Protein AF-A0A510DZJ9-F1 (afdb_monomer)

Sequence (213 aa):
MTLAPSVTVIEIYVILVVFILCYKGAIHPHPCGWGLQPPLNPQDKNHFYLLIGGEQRCGVLSEIIYNFIKKASEDQRKNEEEFLVDLLLSARTSGTDNLLLKLIDYHLKEGEKEEGKGNLIEAGENYWLSLSYTLKLVALKENLEINDYPSYYSLVEYLSYRTQDPSLIIDFVNAEKLHGEYHPRPQGEGFDIRRDHVIALIRKIKENILKIQ

Solvent-accessible surface area (backbone atoms only — not comparable to full-atom values): 12241 Å² total; per-residue (Å²): 138,83,81,78,85,71,85,70,66,63,61,56,53,56,57,50,55,64,62,59,45,76,73,72,82,71,81,81,92,80,86,82,83,91,71,82,49,76,50,92,45,93,86,44,83,59,44,36,48,49,84,54,89,80,74,74,50,51,28,63,43,46,50,72,57,47,54,50,47,46,51,56,10,57,78,66,75,38,56,56,65,61,42,51,50,51,52,48,57,75,75,40,77,83,66,42,65,61,49,33,56,51,48,26,57,50,23,44,54,50,13,55,53,28,42,76,71,67,40,41,63,65,11,22,39,23,44,33,51,18,46,52,34,50,51,50,45,50,26,60,75,69,76,48,79,74,88,51,77,70,35,55,56,56,49,38,52,50,50,17,64,75,68,72,37,70,60,48,46,58,20,46,70,40,20,60,60,31,44,33,91,92,52,78,51,82,52,60,90,60,36,68,60,25,51,51,23,37,55,51,41,47,48,51,42,32,52,75,70,70,66,45,135

Radius of gyration: 18.73 Å; Cα contacts (8 Å, |Δi|>4): 210; chains: 1; bounding box: 40×46×53 Å

InterPro domains:
  IPR010268 Archaeal PaREP1-like [PF05942] (101-197)

Organism: NCBI:txid1294262

Mean predicted aligned error: 12.33 Å

Foldseek 3Di:
DDDDDDPPPPLVVVVVLVVVQPDDDDDDDDDDDDDFDQDPDPVPRFWIFDADDDPDDTRTDGNVVVVVLCVVCVVQVHDSVVSVLVSVVVNDDPCNLVVLVVLLVVLCVVLVVCVVVVVQLSSLQSLLSSLVSLLVSLCSVVVHDDPHPVSSLVSQVVVCVVVVNCLSNVLVVLSCLSNCPVPNDPCPPCVVVNSVSSVVNSVCCQCPPVVHD

Nearest PDB structures (foldseek):
  2hsb-assembly1_A  TM=7.552E-01  e=3.518E-02  Archaeoglobus fulgidus
  1wol-assembly1_A  TM=6.517E-01  e=1.660E+00  Sulfurisphaera tokodaii str. 7
  7e1v-assembly1_G  TM=5.277E-01  e=2.478E+00  Mycolicibacterium smegmatis MC2 51
  7qpg-assembly1_W  TM=3.514E-01  e=6.742E+00  Homo sapiens
  8tnm-assembly1_A  TM=2.387E-01  e=5.249E+00  synthetic construct

Structure (mmCIF, N/CA/C/O backbone):
data_AF-A0A510DZJ9-F1
#
_entry.id   AF-A0A510DZJ9-F1
#
loop_
_atom_site.group_PDB
_atom_site.id
_atom_site.type_symbol
_atom_site.label_atom_id
_atom_site.label_alt_id
_atom_site.label_comp_id
_atom_site.label_asym_id
_atom_site.label_entity_id
_atom_site.label_seq_id
_atom_site.pdbx_PDB_ins_code
_atom_site.Cartn_x
_atom_site.Cartn_y
_atom_site.Cartn_z
_atom_site.occupancy
_atom_site.B_iso_or_equiv
_atom_site.auth_seq_id
_atom_site.auth_comp_id
_atom_site.auth_asym_id
_atom_site.auth_atom_id
_atom_site.pdbx_PDB_model_num
ATOM 1 N N . MET A 1 1 ? 23.923 23.855 26.535 1.00 34.41 1 MET A N 1
ATOM 2 C CA . MET A 1 1 ? 22.562 23.471 26.108 1.00 34.41 1 MET A CA 1
ATOM 3 C C . MET A 1 1 ? 22.258 24.223 24.828 1.00 34.41 1 MET A C 1
ATOM 5 O O . MET A 1 1 ? 21.907 25.392 24.879 1.00 34.41 1 MET A O 1
ATOM 9 N N . THR A 1 2 ? 22.514 23.597 23.687 1.00 32.62 2 THR A N 1
ATOM 10 C CA . THR A 1 2 ? 22.187 24.129 22.362 1.00 32.62 2 THR A CA 1
ATOM 11 C C . THR A 1 2 ? 20.810 23.596 21.989 1.00 32.62 2 THR A C 1
ATOM 13 O O . THR A 1 2 ? 20.619 22.387 21.893 1.00 32.62 2 THR A O 1
ATOM 16 N N . LEU A 1 3 ? 19.838 24.500 21.874 1.00 34.16 3 LEU A N 1
ATOM 17 C CA . LEU A 1 3 ? 18.486 24.201 21.408 1.00 34.16 3 LEU A CA 1
ATOM 18 C C . LEU A 1 3 ? 18.552 23.795 19.929 1.00 3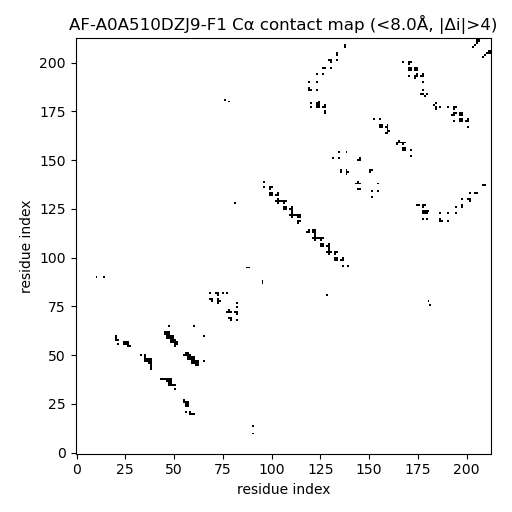4.16 3 LEU A C 1
ATOM 20 O O . LEU A 1 3 ? 19.132 24.516 19.117 1.00 34.16 3 LEU A O 1
ATOM 24 N N . ALA A 1 4 ? 17.984 22.636 19.600 1.00 32.94 4 ALA A N 1
ATOM 25 C CA . ALA A 1 4 ? 17.799 22.187 18.225 1.00 32.94 4 ALA A CA 1
ATOM 26 C C . ALA A 1 4 ? 16.847 23.150 17.487 1.00 32.94 4 ALA A C 1
ATOM 28 O O . ALA A 1 4 ? 15.856 23.581 18.086 1.00 32.94 4 ALA A O 1
ATOM 29 N N . PRO A 1 5 ? 17.109 23.506 16.217 1.00 35.69 5 PRO A N 1
ATOM 30 C CA . PRO A 1 5 ? 16.178 24.320 15.454 1.00 35.69 5 PRO A CA 1
ATOM 31 C C . PRO A 1 5 ? 14.919 23.502 15.147 1.00 35.69 5 PRO A C 1
ATOM 33 O O . PRO A 1 5 ? 14.975 22.380 14.648 1.00 35.69 5 PRO A O 1
ATOM 36 N N . SER A 1 6 ? 13.787 24.092 15.515 1.00 36.59 6 SER A N 1
ATOM 37 C CA . SER A 1 6 ? 12.428 23.580 15.394 1.00 36.59 6 SER A CA 1
ATOM 38 C C . SER A 1 6 ? 12.009 23.306 13.946 1.00 36.59 6 SER A C 1
ATOM 40 O O . SER A 1 6 ? 12.425 23.997 13.019 1.00 36.59 6 SER A O 1
ATOM 42 N N . VAL A 1 7 ? 11.102 22.339 13.814 1.00 42.38 7 VAL A N 1
ATOM 43 C CA . VAL A 1 7 ? 10.458 21.701 12.644 1.00 42.38 7 VAL A CA 1
ATOM 44 C C . VAL A 1 7 ? 9.772 22.648 11.627 1.00 42.38 7 VAL A C 1
ATOM 46 O O . VAL A 1 7 ? 9.062 22.215 10.735 1.00 42.38 7 VAL A O 1
ATOM 49 N N . THR A 1 8 ? 10.000 23.955 11.654 1.00 41.03 8 THR A N 1
ATOM 50 C CA . THR A 1 8 ? 9.140 24.930 10.960 1.00 41.03 8 THR A CA 1
ATOM 51 C C . THR A 1 8 ? 9.556 25.322 9.537 1.00 41.03 8 THR A C 1
ATOM 53 O O . THR A 1 8 ? 8.782 25.977 8.847 1.00 41.03 8 THR A O 1
ATOM 56 N N . VAL A 1 9 ? 10.742 24.938 9.050 1.00 36.41 9 VAL A N 1
ATOM 57 C CA . VAL A 1 9 ? 11.229 25.395 7.726 1.00 36.41 9 VAL A CA 1
ATOM 58 C C . VAL A 1 9 ? 10.946 24.388 6.603 1.00 36.41 9 VAL A C 1
ATOM 60 O O . VAL A 1 9 ? 10.715 24.796 5.469 1.00 36.41 9 VAL A O 1
ATOM 63 N N . ILE A 1 10 ? 10.900 23.086 6.899 1.00 37.00 10 ILE A N 1
ATOM 64 C CA . ILE A 1 10 ? 10.727 22.038 5.875 1.00 37.00 10 ILE A CA 1
ATOM 65 C C . ILE A 1 10 ? 9.264 21.950 5.407 1.00 37.00 10 ILE A C 1
ATOM 67 O O . ILE A 1 10 ? 9.015 21.863 4.206 1.00 37.00 10 ILE A O 1
ATOM 71 N N . GLU A 1 11 ? 8.291 22.084 6.314 1.00 36.00 11 GLU A N 1
ATOM 72 C CA . GLU A 1 11 ? 6.857 22.036 5.974 1.00 36.00 11 GLU A CA 1
ATOM 73 C C . GLU A 1 11 ? 6.429 23.180 5.039 1.00 36.00 11 GLU A C 1
ATOM 75 O O . GLU A 1 11 ? 5.640 22.975 4.116 1.00 36.00 11 GLU A O 1
ATOM 80 N N . ILE A 1 12 ? 7.005 24.376 5.207 1.00 36.12 12 ILE A N 1
ATOM 81 C CA . ILE A 1 12 ? 6.679 25.543 4.372 1.00 36.12 12 ILE A CA 1
ATOM 82 C C . ILE A 1 12 ? 7.188 25.352 2.935 1.00 36.12 12 ILE A C 1
ATOM 84 O O . ILE A 1 12 ? 6.497 25.734 1.991 1.00 36.12 12 ILE A O 1
ATOM 88 N N . TYR A 1 13 ? 8.350 24.719 2.741 1.00 34.16 13 TYR A N 1
ATOM 89 C CA . TYR A 1 13 ? 8.885 24.463 1.399 1.00 34.16 13 TYR A CA 1
ATOM 90 C C . TYR A 1 13 ? 8.110 23.370 0.655 1.00 34.16 13 TYR A C 1
ATOM 92 O O . TYR A 1 13 ? 7.846 23.528 -0.537 1.00 34.16 13 TYR A O 1
ATOM 100 N N . VAL A 1 14 ? 7.679 22.305 1.340 1.00 39.38 14 VAL A N 1
ATOM 101 C CA . VAL A 1 14 ? 6.889 21.226 0.718 1.00 39.38 14 VAL A CA 1
ATOM 102 C C . VAL A 1 14 ? 5.515 21.740 0.270 1.00 39.38 14 VAL A C 1
ATOM 104 O O . VAL A 1 14 ? 5.094 21.471 -0.855 1.00 39.38 14 VAL A O 1
ATOM 107 N N . ILE A 1 15 ? 4.855 22.572 1.084 1.00 38.22 15 ILE A N 1
ATOM 108 C CA . ILE A 1 15 ? 3.563 23.184 0.729 1.00 38.22 15 ILE A CA 1
ATOM 109 C C . ILE A 1 15 ? 3.710 24.169 -0.447 1.00 38.22 15 ILE A C 1
ATOM 111 O O . ILE A 1 15 ? 2.844 24.216 -1.325 1.00 38.22 15 ILE A O 1
ATOM 115 N N . LEU A 1 16 ? 4.817 24.920 -0.521 1.00 32.81 16 LEU A N 1
ATOM 116 C CA . LEU A 1 16 ? 5.055 25.869 -1.614 1.00 32.81 16 LEU A CA 1
ATOM 117 C C . LEU A 1 16 ? 5.344 25.166 -2.954 1.00 32.81 16 LEU A C 1
ATOM 119 O O . LEU A 1 16 ? 4.892 25.631 -4.001 1.00 32.81 16 LEU A O 1
ATOM 123 N N . VAL A 1 17 ? 6.045 24.026 -2.936 1.00 40.00 17 VAL A N 1
ATOM 124 C CA . VAL A 1 17 ? 6.361 23.243 -4.146 1.00 40.00 17 VAL A CA 1
ATOM 125 C C . VAL A 1 17 ? 5.101 22.615 -4.753 1.00 40.00 17 VAL A C 1
ATOM 127 O O . VAL A 1 17 ? 4.936 22.647 -5.973 1.00 40.00 17 VAL A O 1
ATOM 130 N N . VAL A 1 18 ? 4.159 22.145 -3.927 1.00 37.25 18 VAL A N 1
ATOM 131 C CA . VAL A 1 18 ? 2.872 21.602 -4.405 1.00 37.25 18 VAL A CA 1
ATOM 132 C C . VAL A 1 18 ? 2.007 22.683 -5.073 1.00 37.25 18 VAL A C 1
ATOM 134 O O . VAL A 1 18 ? 1.316 22.401 -6.052 1.00 37.25 18 VAL A O 1
ATOM 137 N N . PHE A 1 19 ? 2.075 23.940 -4.618 1.00 32.25 19 PHE A N 1
ATOM 138 C CA . PHE A 1 19 ? 1.293 25.038 -5.206 1.00 32.25 19 PHE A CA 1
ATOM 139 C C . PHE A 1 19 ? 1.833 25.543 -6.554 1.00 32.25 19 PHE A C 1
ATOM 141 O O . PHE A 1 19 ? 1.048 25.975 -7.400 1.00 32.25 19 PHE A O 1
ATOM 148 N N . ILE A 1 20 ? 3.147 25.477 -6.787 1.00 36.06 20 ILE A N 1
ATOM 149 C CA . ILE A 1 20 ? 3.765 25.996 -8.022 1.00 36.06 20 ILE A CA 1
ATOM 150 C C . ILE A 1 20 ? 3.517 25.061 -9.222 1.00 36.06 20 ILE A C 1
ATOM 152 O O . ILE A 1 20 ? 3.385 25.530 -10.353 1.00 36.06 20 ILE A O 1
ATOM 156 N N . LEU A 1 21 ? 3.358 23.754 -8.993 1.00 37.53 21 LEU A N 1
ATOM 157 C CA . LEU A 1 21 ? 3.201 22.747 -10.055 1.00 37.53 21 LEU A CA 1
ATOM 158 C C . LEU A 1 21 ? 1.826 22.753 -10.751 1.00 37.53 21 LEU A C 1
ATOM 160 O O . LEU A 1 21 ? 1.665 22.132 -11.799 1.00 37.53 21 LEU A O 1
ATOM 164 N N . CYS A 1 22 ? 0.842 23.487 -10.225 1.00 33.38 22 CYS A N 1
ATOM 165 C CA . CYS A 1 22 ? -0.517 23.528 -10.780 1.00 33.38 22 CYS A CA 1
ATOM 166 C C . CYS A 1 22 ? -0.737 24.591 -11.876 1.00 33.38 22 CYS A C 1
ATOM 168 O O . CYS A 1 22 ? -1.828 24.649 -12.454 1.00 33.38 22 CYS A O 1
ATOM 170 N N . TYR A 1 23 ? 0.262 25.425 -12.192 1.00 33.16 23 TYR A N 1
ATOM 171 C CA . TYR A 1 23 ? 0.102 26.567 -13.101 1.00 33.16 23 TYR A CA 1
ATOM 172 C C . TYR A 1 23 ? 1.142 26.577 -14.232 1.00 33.16 23 TYR A C 1
ATOM 174 O O . TYR A 1 23 ? 2.130 27.303 -14.170 1.00 33.16 23 TYR A O 1
ATOM 182 N N . LYS A 1 24 ? 0.887 25.791 -15.288 1.00 32.88 24 LYS A N 1
ATOM 183 C CA . LYS A 1 24 ? 1.068 26.144 -16.718 1.00 32.88 24 LYS A CA 1
ATOM 184 C C . LYS A 1 24 ? 0.886 24.891 -17.577 1.00 32.88 24 LYS A C 1
ATOM 186 O O . LYS A 1 24 ? 1.707 23.987 -17.557 1.00 32.88 24 LYS A O 1
ATOM 191 N N . GLY A 1 25 ? -0.231 24.835 -18.298 1.00 32.69 25 GLY A N 1
ATOM 192 C CA . GLY A 1 25 ? -0.585 23.704 -19.151 1.00 32.69 25 GLY A CA 1
ATOM 193 C C . GLY A 1 25 ? 0.115 23.715 -20.511 1.00 32.69 25 GLY A C 1
ATOM 194 O O . GLY A 1 25 ? 0.306 24.771 -21.111 1.00 32.69 25 GLY A O 1
ATOM 195 N N . ALA A 1 26 ? 0.401 22.514 -21.007 1.00 27.89 26 ALA A N 1
ATOM 196 C CA . ALA A 1 26 ? 0.499 22.160 -22.420 1.00 27.89 26 ALA A CA 1
ATOM 197 C C . ALA A 1 26 ? 0.077 20.681 -22.553 1.00 27.89 26 ALA A C 1
ATOM 199 O O . ALA A 1 26 ? 0.433 19.867 -21.703 1.00 27.89 26 ALA A O 1
ATOM 200 N N . ILE A 1 27 ? -0.733 20.355 -23.565 1.00 28.30 27 ILE A N 1
ATOM 201 C CA . ILE A 1 27 ? -1.374 19.041 -23.757 1.00 28.30 27 ILE A CA 1
ATOM 202 C C . ILE A 1 27 ? -0.693 18.337 -24.941 1.00 28.30 27 ILE A C 1
ATOM 204 O O . ILE A 1 27 ? -0.585 18.938 -26.009 1.00 28.30 27 ILE A O 1
ATOM 208 N N . HIS A 1 28 ? -0.272 17.077 -24.780 1.00 30.39 28 HIS A N 1
ATOM 209 C CA . HIS A 1 28 ? 0.230 16.228 -25.870 1.00 30.39 28 HIS A CA 1
ATOM 210 C C . HIS A 1 28 ? -0.201 14.759 -25.647 1.00 30.39 28 HIS A C 1
ATOM 212 O O . HIS A 1 28 ? 0.071 14.203 -24.582 1.00 30.39 28 HIS A O 1
ATOM 218 N N . PRO A 1 29 ? -0.860 14.090 -26.613 1.00 30.42 29 PRO A N 1
ATOM 219 C CA . PRO A 1 29 ? -1.382 12.736 -26.411 1.00 30.42 29 PRO A CA 1
ATOM 220 C C . PRO A 1 29 ? -0.289 11.662 -26.570 1.00 30.42 29 PRO A C 1
ATOM 222 O O . PRO A 1 29 ? 0.453 11.689 -27.550 1.00 30.42 29 PRO A O 1
ATOM 225 N N . HIS A 1 30 ? -0.227 10.683 -25.655 1.00 34.25 30 HIS A N 1
ATOM 226 C CA . HIS A 1 30 ? 0.605 9.477 -25.795 1.00 34.25 30 HIS A CA 1
ATOM 227 C C . HIS A 1 30 ? -0.095 8.235 -25.201 1.00 34.25 30 HIS A C 1
ATOM 229 O O . HIS A 1 30 ? -0.786 8.363 -24.186 1.00 34.25 30 HIS A O 1
ATOM 235 N N . PRO A 1 31 ? 0.055 7.039 -25.806 1.00 36.59 31 PRO A N 1
ATOM 236 C CA . PRO A 1 31 ? -0.394 5.770 -25.236 1.00 36.59 31 PRO A CA 1
ATOM 237 C C . PRO A 1 31 ? 0.690 5.155 -24.327 1.00 36.59 31 PRO A C 1
ATOM 239 O O . PRO A 1 31 ? 1.874 5.314 -24.611 1.00 36.59 31 PRO A O 1
ATOM 242 N N . CYS A 1 32 ? 0.265 4.388 -23.314 1.00 32.22 32 CYS A N 1
ATOM 243 C CA . CYS A 1 32 ? 1.043 3.458 -22.464 1.00 32.22 32 CYS A CA 1
ATOM 244 C C . CYS A 1 32 ? 1.484 3.954 -21.069 1.00 32.22 32 CYS A C 1
ATOM 246 O O . CYS A 1 32 ? 2.248 4.900 -20.975 1.00 32.22 32 CYS A O 1
ATOM 248 N N . GLY A 1 33 ? 1.062 3.187 -20.044 1.00 33.03 33 GLY A N 1
ATOM 249 C CA . GLY A 1 33 ? 1.799 2.822 -18.811 1.00 33.03 33 GLY A CA 1
ATOM 250 C C . GLY A 1 33 ? 2.182 3.916 -17.809 1.00 33.03 33 GLY A C 1
ATOM 251 O O . GLY A 1 33 ? 2.543 5.020 -18.188 1.00 33.03 33 GLY A O 1
ATOM 252 N N . TRP A 1 34 ? 2.140 3.592 -16.517 1.00 38.06 34 TRP A N 1
ATOM 253 C CA . TRP A 1 34 ? 2.700 4.452 -15.473 1.00 38.06 34 TRP A CA 1
ATOM 254 C C . TRP A 1 34 ? 4.216 4.279 -15.381 1.00 38.06 34 TRP A C 1
ATOM 256 O O . TRP A 1 34 ? 4.736 3.174 -15.503 1.00 38.06 34 TRP A O 1
ATOM 266 N N . GLY A 1 35 ? 4.907 5.404 -15.212 1.00 37.41 35 GLY A N 1
ATOM 267 C CA . GLY A 1 35 ? 6.357 5.514 -15.094 1.00 37.41 35 GLY A CA 1
ATOM 268 C C . GLY A 1 35 ? 6.798 6.965 -15.302 1.00 37.41 35 GLY A C 1
ATOM 269 O O . GLY A 1 35 ? 6.252 7.669 -16.154 1.00 37.41 35 GLY A O 1
ATOM 270 N N . LEU A 1 36 ? 7.780 7.430 -14.526 1.00 41.38 36 LEU A N 1
ATOM 271 C CA . LEU A 1 36 ? 8.445 8.714 -14.763 1.00 41.38 36 LEU A CA 1
ATOM 272 C C . LEU A 1 36 ? 9.317 8.584 -16.019 1.00 41.38 36 LEU A C 1
ATOM 274 O O . LEU A 1 36 ? 10.330 7.887 -16.011 1.00 41.38 36 LEU A O 1
ATOM 278 N N . GLN A 1 37 ? 8.916 9.227 -17.117 1.00 38.88 37 GLN A N 1
ATOM 279 C CA . GLN A 1 37 ? 9.697 9.218 -18.354 1.00 38.88 37 GLN A CA 1
ATOM 280 C C . GLN A 1 37 ? 10.692 10.389 -18.404 1.00 38.88 37 GLN A C 1
ATOM 282 O O . GLN A 1 37 ? 10.349 11.504 -17.994 1.00 38.88 37 GLN A O 1
ATOM 287 N N . PRO A 1 38 ? 11.906 10.177 -18.953 1.00 37.75 38 PRO A N 1
ATOM 288 C CA . PRO A 1 38 ? 12.766 11.280 -19.363 1.00 37.75 38 PRO A CA 1
ATOM 289 C C . PRO A 1 38 ? 12.070 12.130 -20.444 1.00 37.75 38 PRO A C 1
ATOM 291 O O . PRO A 1 38 ? 11.143 11.659 -21.111 1.00 37.75 38 PRO A O 1
ATOM 294 N N . PRO A 1 39 ? 12.504 13.384 -20.641 1.00 42.62 39 PRO A N 1
ATOM 295 C CA . PRO A 1 39 ? 11.844 14.320 -21.541 1.00 42.62 39 PRO A CA 1
ATOM 296 C C . PRO A 1 39 ? 11.737 13.779 -22.974 1.00 42.62 39 PRO A C 1
ATOM 298 O O . PRO A 1 39 ? 12.727 13.382 -23.587 1.00 42.62 39 PRO A O 1
ATOM 301 N N . LEU A 1 40 ? 10.519 13.815 -23.528 1.00 45.41 40 LEU A N 1
ATOM 302 C CA . LEU A 1 40 ? 10.199 13.354 -24.888 1.00 45.41 40 LEU A CA 1
ATOM 303 C C . LEU A 1 40 ? 10.814 14.247 -25.984 1.00 45.41 40 LEU A C 1
ATOM 305 O O . LEU A 1 40 ? 10.901 13.842 -27.143 1.00 45.41 40 LEU A O 1
ATOM 309 N N . ASN A 1 41 ? 11.254 15.459 -25.628 1.00 44.91 41 ASN A N 1
ATOM 310 C CA . ASN A 1 41 ? 11.906 16.406 -26.523 1.00 44.91 41 ASN A CA 1
ATOM 311 C C . ASN A 1 41 ? 13.384 16.591 -26.118 1.00 44.91 41 ASN A C 1
ATOM 313 O O . ASN A 1 41 ? 13.652 16.991 -24.985 1.00 44.91 41 ASN A O 1
ATOM 317 N N . PRO A 1 42 ? 14.359 16.399 -27.029 1.00 43.41 42 PRO A N 1
ATOM 318 C CA . PRO A 1 42 ? 15.782 16.618 -26.751 1.00 43.41 42 PRO A CA 1
ATOM 319 C C . PRO A 1 42 ? 16.149 18.042 -26.300 1.00 43.41 42 PRO A C 1
ATOM 321 O O . PRO A 1 42 ? 17.280 18.263 -25.865 1.00 43.41 42 PRO A O 1
ATOM 324 N N . GLN A 1 43 ? 15.241 19.013 -26.440 1.00 45.31 43 GLN A N 1
ATOM 325 C CA . GLN A 1 43 ? 15.409 20.385 -25.949 1.00 45.31 43 GLN A CA 1
ATOM 326 C C . GLN A 1 43 ? 14.918 20.584 -24.501 1.00 45.31 43 GLN A C 1
ATOM 328 O O . GLN A 1 43 ? 15.337 21.542 -23.859 1.00 45.31 43 GLN A O 1
ATOM 333 N N . ASP A 1 44 ? 14.124 19.660 -23.951 1.00 46.94 44 ASP A N 1
ATOM 334 C CA . ASP A 1 44 ? 13.555 19.706 -22.592 1.00 46.94 4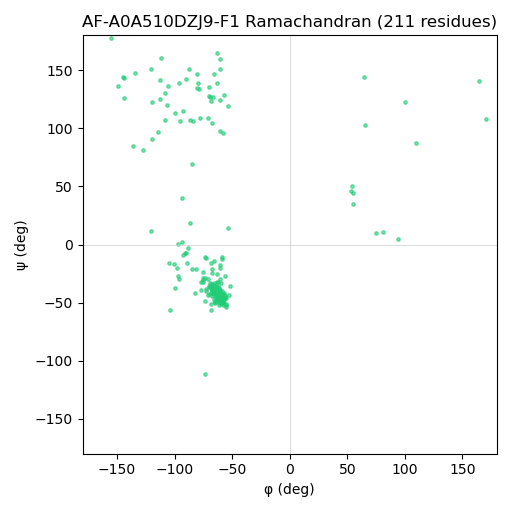4 ASP A CA 1
ATOM 335 C C . ASP A 1 44 ? 14.416 18.962 -21.562 1.00 46.94 44 ASP A C 1
ATOM 337 O O . ASP A 1 44 ? 13.916 18.284 -20.673 1.00 46.94 44 ASP A O 1
ATOM 341 N N . LYS A 1 45 ? 15.743 19.084 -21.658 1.00 42.38 45 LYS A N 1
ATOM 342 C CA . LYS A 1 45 ? 16.704 18.238 -20.923 1.00 42.38 45 LYS A CA 1
ATOM 343 C C . LYS A 1 45 ? 16.601 18.268 -19.385 1.00 42.38 45 LYS A C 1
ATOM 345 O O . LYS A 1 45 ? 17.224 17.425 -18.756 1.00 42.38 45 LYS A O 1
ATOM 350 N N . ASN A 1 46 ? 15.822 19.185 -18.801 1.00 38.53 46 ASN A N 1
ATOM 351 C CA . ASN A 1 46 ? 15.770 19.443 -17.354 1.00 38.53 46 ASN A CA 1
ATOM 352 C C . ASN A 1 46 ? 14.374 19.230 -16.727 1.00 38.53 46 ASN A C 1
ATOM 354 O O . ASN A 1 46 ? 14.131 19.674 -15.600 1.00 38.53 46 ASN A O 1
ATOM 358 N N . HIS A 1 47 ? 13.438 18.620 -17.458 1.00 39.03 47 HIS A N 1
ATOM 359 C CA . HIS A 1 47 ? 12.037 18.507 -17.056 1.00 39.03 47 HIS A CA 1
ATOM 360 C C . HIS A 1 47 ? 11.613 17.039 -16.924 1.00 39.03 47 HIS A C 1
ATOM 362 O O . HIS A 1 47 ? 11.699 16.278 -17.886 1.00 39.03 47 HIS A O 1
ATOM 368 N N . PHE A 1 48 ? 11.134 16.664 -15.733 1.00 41.81 48 PHE A N 1
ATOM 369 C CA . PHE A 1 48 ? 10.519 15.361 -15.467 1.00 41.81 48 PHE A CA 1
ATOM 370 C C . PHE A 1 48 ? 9.003 15.523 -15.342 1.00 41.81 48 PHE A C 1
ATOM 372 O O . PHE A 1 48 ? 8.507 16.473 -14.726 1.00 41.81 48 PHE A O 1
ATOM 379 N N . TYR A 1 49 ? 8.270 14.601 -15.958 1.00 44.94 49 TYR A N 1
ATOM 380 C CA . TYR A 1 49 ? 6.823 14.675 -16.114 1.00 44.94 49 TYR A CA 1
ATOM 381 C C . TYR A 1 49 ? 6.115 13.812 -15.067 1.00 44.94 49 TYR A C 1
ATOM 383 O O . TYR A 1 49 ? 6.191 12.588 -15.122 1.00 44.94 49 TYR A O 1
ATOM 391 N N . LEU A 1 50 ? 5.390 14.444 -14.137 1.00 42.62 50 LEU A N 1
ATOM 392 C CA . LEU A 1 50 ? 4.445 13.740 -13.269 1.00 42.62 50 LEU A CA 1
ATOM 393 C C . LEU A 1 50 ? 3.108 13.601 -14.011 1.00 42.62 50 LEU A C 1
ATOM 395 O O . LEU A 1 50 ? 2.381 14.583 -14.195 1.00 42.62 50 LEU A O 1
ATOM 399 N N . LEU A 1 51 ? 2.805 12.387 -14.466 1.00 41.09 51 LEU A N 1
ATOM 400 C CA . LEU A 1 51 ? 1.544 12.059 -15.128 1.00 41.09 51 LEU A CA 1
ATOM 401 C C . LEU A 1 51 ? 0.494 11.699 -14.073 1.00 41.09 51 LEU A C 1
ATOM 403 O O . LEU A 1 51 ? 0.544 10.626 -13.487 1.00 41.09 51 LEU A O 1
ATOM 407 N N . ILE A 1 52 ? -0.473 12.591 -13.850 1.00 39.41 52 ILE A N 1
ATOM 408 C CA . ILE A 1 52 ? -1.640 12.329 -12.996 1.00 39.41 52 ILE A CA 1
ATOM 409 C C . ILE A 1 52 ? -2.858 12.152 -13.911 1.00 39.41 52 ILE A C 1
ATOM 411 O O . ILE A 1 52 ? -3.182 13.033 -14.708 1.00 39.41 52 ILE A O 1
ATOM 415 N N . GLY A 1 53 ? -3.500 10.983 -13.858 1.00 32.22 53 GLY A N 1
ATOM 416 C CA . GLY A 1 53 ? -4.577 10.604 -14.776 1.00 32.22 53 GLY A CA 1
ATOM 417 C C . GLY A 1 53 ? -5.895 11.368 -14.577 1.00 32.22 53 GLY A C 1
ATOM 418 O O . GLY A 1 53 ? -6.396 11.476 -13.460 1.00 32.22 53 GLY A O 1
ATOM 419 N N . GLY A 1 54 ? -6.486 11.805 -15.698 1.00 33.72 54 GLY A N 1
ATOM 420 C CA . GLY A 1 54 ? -7.816 12.424 -15.808 1.00 33.72 54 GLY A CA 1
ATOM 421 C C . GLY A 1 54 ? -7.740 13.916 -16.146 1.00 33.72 54 GLY A C 1
ATOM 422 O O . GLY A 1 54 ? -7.734 14.738 -15.244 1.00 33.72 54 GLY A O 1
ATOM 423 N N . GLU A 1 55 ? -7.687 14.244 -17.443 1.00 34.00 55 GLU A N 1
ATOM 424 C CA . GLU A 1 55 ? -7.241 15.533 -18.015 1.00 34.00 55 GLU A CA 1
ATOM 425 C C . GLU A 1 55 ? -5.750 15.820 -17.776 1.00 34.00 55 GLU A C 1
ATOM 427 O O . GLU A 1 55 ? -5.315 16.212 -16.698 1.00 34.00 55 GLU A O 1
ATOM 432 N N . GLN A 1 56 ? -4.949 15.626 -18.829 1.00 38.75 56 GLN A N 1
ATOM 433 C CA . GLN A 1 56 ? -3.503 15.838 -18.827 1.00 38.75 56 GLN A CA 1
ATOM 434 C C . GLN A 1 56 ? -3.139 17.282 -18.447 1.00 38.75 56 GLN A C 1
ATOM 436 O O . GLN A 1 56 ? -3.061 18.175 -19.293 1.00 38.75 56 GLN A O 1
ATOM 441 N N . ARG A 1 57 ? -2.839 17.502 -17.169 1.00 38.88 57 ARG A N 1
ATOM 442 C CA . ARG A 1 57 ? -1.920 18.552 -16.740 1.00 38.88 57 ARG A CA 1
ATOM 443 C C . ARG A 1 57 ? -0.658 17.866 -16.268 1.00 38.88 57 ARG A C 1
ATOM 445 O O . ARG A 1 57 ? -0.645 17.239 -15.216 1.00 38.88 57 ARG A O 1
ATOM 452 N N . CYS A 1 58 ? 0.391 17.973 -17.070 1.00 42.16 58 CYS A N 1
ATOM 453 C CA . CYS A 1 58 ? 1.690 17.503 -16.650 1.00 42.16 58 CYS A CA 1
ATOM 454 C C . CYS A 1 58 ? 2.300 18.538 -15.706 1.00 42.16 58 CYS A C 1
ATOM 456 O O . CYS A 1 58 ? 2.656 19.636 -16.135 1.00 42.16 58 CYS A O 1
ATOM 458 N N . GLY A 1 59 ? 2.386 18.207 -14.419 1.00 51.84 59 GLY A N 1
ATOM 459 C CA . GLY A 1 59 ? 3.228 18.962 -13.501 1.00 51.84 59 GLY A CA 1
ATOM 460 C C . GLY A 1 59 ? 4.679 18.711 -13.894 1.00 51.84 59 GLY A C 1
ATOM 461 O O . GLY A 1 59 ? 5.099 17.558 -13.996 1.00 51.84 59 GLY A O 1
ATOM 462 N N . VAL A 1 60 ? 5.428 19.774 -14.167 1.00 58.09 60 VAL A N 1
ATOM 463 C CA . VAL A 1 60 ? 6.852 19.666 -14.485 1.00 58.09 60 VAL A CA 1
ATOM 464 C C . VAL A 1 60 ? 7.644 19.903 -13.208 1.00 58.09 60 VAL A C 1
ATOM 466 O O . VAL A 1 60 ? 7.739 21.036 -12.736 1.00 58.09 60 VAL A O 1
ATOM 469 N N . LEU A 1 61 ? 8.203 18.834 -12.642 1.00 71.56 61 LEU A N 1
ATOM 470 C CA . LEU A 1 61 ? 9.165 18.935 -11.546 1.00 71.56 61 LEU A CA 1
ATOM 471 C C . LEU A 1 61 ? 10.531 19.303 -12.128 1.00 71.56 61 LEU A C 1
ATOM 473 O O . LEU A 1 61 ? 10.975 18.713 -13.118 1.00 71.56 61 LEU A O 1
ATOM 477 N N . SER A 1 62 ? 11.208 20.276 -11.515 1.00 80.94 62 SER A N 1
ATOM 478 C CA . SER A 1 62 ? 12.608 20.528 -11.854 1.00 80.94 62 SER A CA 1
ATOM 479 C C . SER A 1 62 ? 13.457 19.332 -11.427 1.00 80.94 62 SER A C 1
ATOM 481 O O . SER A 1 62 ? 13.189 18.708 -10.398 1.00 80.94 62 SER A O 1
ATOM 483 N N . GLU A 1 63 ? 14.511 19.038 -12.186 1.00 80.00 63 GLU A N 1
ATOM 484 C CA . GLU A 1 63 ? 15.455 17.957 -11.872 1.00 80.00 63 GLU A CA 1
ATOM 485 C C . GLU A 1 63 ? 16.004 18.041 -10.436 1.00 80.00 63 GLU A C 1
ATOM 487 O O . GLU A 1 63 ? 16.163 17.024 -9.768 1.00 80.00 63 GLU A O 1
ATOM 492 N N . ILE A 1 64 ? 16.225 19.259 -9.925 1.00 81.81 64 ILE A N 1
ATOM 493 C CA . ILE A 1 64 ? 16.688 19.492 -8.549 1.00 81.81 64 ILE A CA 1
ATOM 494 C C . ILE A 1 64 ? 15.690 18.922 -7.534 1.00 81.81 64 ILE A C 1
ATOM 496 O O . ILE A 1 64 ? 16.091 18.229 -6.600 1.00 81.81 64 ILE A O 1
ATOM 500 N N . ILE A 1 65 ? 14.395 19.201 -7.712 1.00 84.25 65 ILE A N 1
ATOM 501 C CA . ILE A 1 65 ? 13.356 18.715 -6.798 1.00 84.25 65 ILE A CA 1
ATOM 502 C C . ILE A 1 65 ? 13.134 17.216 -6.987 1.00 84.25 65 ILE A C 1
ATOM 504 O O . ILE A 1 65 ? 13.004 16.502 -5.997 1.00 84.25 65 ILE A O 1
ATOM 508 N N . TYR A 1 66 ? 13.141 16.722 -8.228 1.00 82.81 66 TYR A N 1
ATOM 509 C CA . TYR A 1 66 ? 13.002 15.291 -8.493 1.00 82.81 66 TYR A CA 1
ATOM 510 C C . TYR A 1 66 ? 14.113 14.479 -7.816 1.00 82.81 66 TYR A C 1
ATOM 512 O O . TYR A 1 66 ? 13.823 13.557 -7.058 1.00 82.81 66 TYR A O 1
ATOM 520 N N . ASN A 1 67 ? 15.376 14.869 -8.002 1.00 86.00 67 ASN A N 1
ATOM 521 C CA . ASN A 1 67 ? 16.508 14.179 -7.386 1.00 86.00 67 ASN A CA 1
ATOM 522 C C . ASN A 1 67 ? 16.467 14.253 -5.854 1.00 86.00 67 ASN A C 1
ATOM 524 O O . ASN A 1 67 ? 16.879 13.307 -5.187 1.00 86.00 67 ASN A O 1
ATOM 528 N N . PHE A 1 68 ? 15.943 15.346 -5.288 1.00 89.19 68 PHE A N 1
ATOM 529 C CA . PHE A 1 68 ? 15.714 15.440 -3.848 1.00 89.19 68 PHE A CA 1
ATOM 530 C C . PHE A 1 68 ? 14.650 14.440 -3.372 1.00 89.19 68 PHE A C 1
ATOM 532 O O . PHE A 1 68 ? 14.894 13.723 -2.405 1.00 89.19 68 PHE A O 1
ATOM 539 N N . ILE A 1 69 ? 13.503 14.359 -4.059 1.00 89.00 69 ILE A N 1
ATOM 540 C CA . ILE A 1 69 ? 12.425 13.404 -3.744 1.00 89.00 69 ILE A CA 1
ATOM 541 C C . ILE A 1 69 ? 12.937 11.972 -3.857 1.00 89.00 69 ILE A C 1
ATOM 543 O O . ILE A 1 69 ? 12.792 11.209 -2.910 1.00 89.00 69 ILE A O 1
ATOM 547 N N . LYS A 1 70 ? 13.590 11.638 -4.972 1.00 87.19 70 LYS A N 1
ATOM 548 C CA . LYS A 1 70 ? 14.169 10.316 -5.207 1.00 87.19 70 LYS A CA 1
ATOM 549 C C . LYS A 1 70 ? 15.151 9.928 -4.107 1.00 87.19 70 LYS A C 1
ATOM 551 O O . LYS A 1 70 ? 15.090 8.833 -3.561 1.00 87.19 70 LYS A O 1
ATOM 556 N N . LYS A 1 71 ? 16.046 10.845 -3.729 1.00 90.19 71 LYS A N 1
ATOM 557 C CA . LYS A 1 71 ? 17.011 10.563 -2.666 1.00 90.19 71 LYS A CA 1
ATOM 558 C C . LYS A 1 71 ? 16.322 10.342 -1.317 1.00 90.19 71 LYS A C 1
ATOM 560 O O . LYS A 1 71 ? 16.689 9.428 -0.585 1.00 90.19 71 LYS A O 1
ATOM 565 N N . ALA A 1 72 ? 15.317 11.159 -1.004 1.00 89.81 72 ALA A N 1
ATOM 566 C CA . ALA A 1 72 ? 14.550 11.038 0.229 1.00 89.81 72 ALA A CA 1
ATOM 567 C C . ALA A 1 72 ? 13.701 9.755 0.280 1.00 89.81 72 ALA A C 1
ATOM 569 O O . ALA A 1 72 ? 13.555 9.171 1.355 1.00 89.81 72 ALA A O 1
ATOM 570 N N . SER A 1 73 ? 13.170 9.299 -0.857 1.00 87.88 73 SER A N 1
ATOM 571 C CA . SER A 1 73 ? 12.405 8.054 -0.952 1.00 87.88 73 SER A CA 1
ATOM 572 C C . SER A 1 73 ? 13.317 6.830 -0.784 1.00 87.88 73 SER A C 1
ATOM 574 O O . SER A 1 73 ? 13.026 5.959 0.036 1.00 87.88 73 SER A O 1
ATOM 576 N N . GLU A 1 74 ? 14.492 6.828 -1.430 1.00 86.69 74 GLU A N 1
ATOM 577 C CA . GLU A 1 74 ? 15.538 5.809 -1.252 1.00 86.69 74 GLU A CA 1
ATOM 578 C C . GLU A 1 74 ? 15.984 5.687 0.213 1.00 86.69 74 GLU A C 1
ATOM 580 O O . GLU A 1 74 ? 16.083 4.576 0.743 1.00 86.69 74 GLU A O 1
ATOM 585 N N . ASP A 1 75 ? 16.211 6.819 0.890 1.00 87.44 75 ASP A N 1
ATOM 586 C CA . ASP A 1 75 ? 16.618 6.851 2.300 1.00 87.44 75 ASP A CA 1
ATOM 587 C C . ASP A 1 75 ? 15.538 6.257 3.232 1.00 87.44 75 ASP A C 1
ATOM 589 O O . ASP A 1 75 ? 15.864 5.733 4.300 1.00 87.44 75 ASP A O 1
ATOM 593 N N . GLN A 1 76 ? 14.265 6.276 2.816 1.00 83.88 76 GLN A N 1
ATOM 594 C CA . GLN A 1 76 ? 13.135 5.667 3.530 1.00 83.88 76 GLN A CA 1
ATOM 595 C C . GLN A 1 76 ? 12.748 4.269 3.037 1.00 83.88 76 GLN A C 1
ATOM 597 O O . GLN A 1 76 ? 11.820 3.676 3.588 1.00 83.88 76 GLN A O 1
ATOM 602 N N . ARG A 1 77 ? 13.451 3.730 2.036 1.00 82.19 77 ARG A N 1
ATOM 603 C CA . ARG A 1 77 ? 13.102 2.470 1.367 1.00 82.19 77 ARG A CA 1
ATOM 604 C C . ARG A 1 77 ? 11.665 2.456 0.825 1.00 82.19 77 ARG A C 1
ATOM 606 O O . ARG A 1 77 ? 10.897 1.539 1.117 1.00 82.19 77 ARG A O 1
ATOM 613 N N . LYS A 1 78 ? 11.311 3.500 0.077 1.00 83.19 78 LYS A N 1
ATOM 614 C CA . LYS A 1 78 ? 10.026 3.677 -0.610 1.00 83.19 78 LYS A CA 1
ATOM 615 C C . LYS A 1 78 ? 10.269 4.159 -2.042 1.00 83.19 78 LYS A C 1
ATOM 617 O O . LYS A 1 78 ? 11.179 4.963 -2.263 1.00 83.19 78 LYS A O 1
ATOM 622 N N . ASN A 1 79 ? 9.403 3.776 -2.978 1.00 85.50 79 ASN A N 1
ATOM 623 C CA . ASN A 1 79 ? 9.328 4.486 -4.259 1.00 85.50 79 ASN A CA 1
ATOM 624 C C . ASN A 1 79 ? 8.890 5.947 -4.049 1.00 85.50 79 ASN A C 1
ATOM 626 O O . ASN A 1 79 ? 8.390 6.348 -2.987 1.00 85.50 79 ASN A O 1
ATOM 630 N N . GLU A 1 80 ? 9.087 6.762 -5.084 1.00 85.88 80 GLU A N 1
ATOM 631 C CA . GLU A 1 80 ? 8.750 8.181 -5.047 1.00 85.88 80 GLU A CA 1
ATOM 632 C C . GLU A 1 80 ? 7.254 8.420 -4.783 1.00 85.88 80 GLU A C 1
ATOM 634 O O . GLU A 1 80 ? 6.908 9.392 -4.108 1.00 85.88 80 GLU A O 1
ATOM 639 N N . GLU A 1 81 ? 6.365 7.544 -5.265 1.00 88.38 81 GLU A N 1
ATOM 640 C CA . GLU A 1 81 ? 4.920 7.678 -5.055 1.00 88.38 81 GLU A CA 1
ATOM 641 C C . GLU A 1 81 ? 4.532 7.461 -3.588 1.00 88.38 81 GLU A C 1
ATOM 643 O O . GLU A 1 81 ? 3.886 8.323 -2.993 1.00 88.38 81 GLU A O 1
ATOM 648 N N . GLU A 1 82 ? 4.969 6.368 -2.960 1.00 88.19 82 GLU A N 1
ATOM 649 C CA . GLU A 1 82 ? 4.738 6.100 -1.538 1.00 88.19 82 GLU A CA 1
ATOM 650 C C . GLU A 1 82 ? 5.248 7.227 -0.652 1.00 88.19 82 GLU A C 1
ATOM 652 O O . GLU A 1 82 ? 4.539 7.654 0.262 1.00 88.19 82 GLU A O 1
ATOM 657 N N . PHE A 1 83 ? 6.446 7.735 -0.947 1.00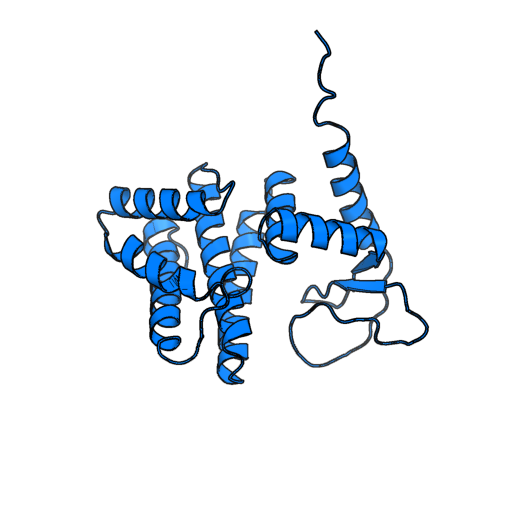 89.00 83 PHE A N 1
ATOM 658 C CA . PHE A 1 83 ? 7.022 8.863 -0.227 1.00 89.00 83 PHE A CA 1
ATOM 659 C C . PHE A 1 83 ? 6.157 10.126 -0.357 1.00 89.00 83 PHE A C 1
ATOM 661 O O . PHE A 1 83 ? 5.869 10.791 0.641 1.00 89.00 83 PHE A O 1
ATOM 668 N N . LEU A 1 84 ? 5.704 10.457 -1.570 1.00 90.44 84 LEU A N 1
ATOM 669 C CA . LEU A 1 84 ? 4.838 11.615 -1.798 1.00 90.44 84 LEU A CA 1
ATOM 670 C C . LEU A 1 84 ? 3.463 11.444 -1.151 1.00 90.44 84 LEU A C 1
ATOM 672 O O . LEU A 1 84 ? 2.940 12.407 -0.589 1.00 90.44 84 LEU A O 1
ATOM 676 N N . VAL A 1 85 ? 2.885 10.243 -1.187 1.00 91.31 85 VAL A N 1
ATOM 677 C CA . VAL A 1 85 ? 1.626 9.956 -0.493 1.00 91.31 85 VAL A CA 1
ATOM 678 C C . VAL A 1 85 ? 1.797 10.158 1.007 1.00 91.31 85 VAL A C 1
ATOM 680 O O . VAL A 1 85 ? 0.963 10.831 1.601 1.00 91.31 85 VAL A O 1
ATOM 683 N N . ASP A 1 86 ? 2.881 9.678 1.616 1.00 89.19 86 ASP A N 1
ATOM 684 C CA . ASP A 1 86 ? 3.127 9.885 3.049 1.00 89.19 86 ASP A CA 1
ATOM 685 C C . ASP A 1 86 ? 3.234 11.367 3.413 1.00 89.19 86 ASP A C 1
ATOM 687 O O . ASP A 1 86 ? 2.597 11.812 4.369 1.00 89.19 86 ASP A O 1
ATOM 691 N N . LEU A 1 87 ? 3.948 12.157 2.604 1.00 89.88 87 LEU A N 1
ATOM 692 C CA . LEU A 1 87 ? 4.000 13.612 2.771 1.00 89.88 87 LEU A CA 1
ATOM 693 C C . LEU A 1 87 ? 2.619 14.268 2.637 1.00 89.88 87 LEU A C 1
ATOM 695 O O . LEU A 1 87 ? 2.297 15.210 3.362 1.00 89.88 87 LEU A O 1
ATOM 699 N N . LEU A 1 88 ? 1.784 13.797 1.708 1.00 89.25 88 LEU A N 1
ATOM 700 C CA . LEU A 1 88 ? 0.424 14.309 1.549 1.00 89.25 88 LEU A CA 1
ATOM 701 C C . LEU A 1 88 ? -0.452 13.942 2.749 1.00 89.25 88 LEU A C 1
ATOM 703 O O . LEU A 1 88 ? -1.214 14.786 3.214 1.00 89.25 88 LEU A O 1
ATOM 707 N N . LEU A 1 89 ? -0.343 12.720 3.268 1.00 88.81 89 LEU A N 1
ATOM 708 C CA . LEU A 1 89 ? -1.090 12.288 4.448 1.00 88.81 89 LEU A CA 1
ATOM 709 C C . LEU A 1 89 ? -0.669 13.059 5.706 1.00 88.81 89 LEU A C 1
ATOM 711 O O . LEU A 1 89 ? -1.526 13.366 6.531 1.00 88.81 89 LEU A O 1
ATOM 715 N N . SER A 1 90 ? 0.611 13.427 5.836 1.00 86.12 90 SER A N 1
ATOM 716 C CA . SER A 1 90 ? 1.086 14.242 6.960 1.00 86.12 90 SER A CA 1
ATOM 717 C C . SER A 1 90 ? 0.695 15.718 6.834 1.00 86.12 90 SER A C 1
ATOM 719 O O . SER A 1 90 ? 0.462 16.385 7.838 1.00 86.12 90 SER A O 1
ATOM 721 N N . ALA A 1 91 ? 0.614 16.252 5.611 1.00 84.25 91 ALA A N 1
ATOM 722 C CA . ALA A 1 91 ? 0.369 17.676 5.373 1.00 84.25 91 ALA A CA 1
ATOM 723 C C . ALA A 1 91 ? -1.117 18.079 5.388 1.00 84.25 91 ALA A C 1
ATOM 725 O O . ALA A 1 91 ? -1.435 19.261 5.539 1.00 84.25 91 ALA A O 1
ATOM 726 N N . ARG A 1 92 ? -2.048 17.140 5.185 1.00 82.19 92 ARG A N 1
ATOM 727 C CA . ARG A 1 92 ? -3.491 17.431 5.142 1.00 82.19 92 ARG A CA 1
ATOM 728 C C . ARG A 1 92 ? -4.308 16.297 5.733 1.00 82.19 92 ARG A C 1
ATOM 730 O O . ARG A 1 92 ? -4.038 15.135 5.492 1.00 82.19 92 ARG A O 1
ATOM 737 N N . THR A 1 93 ? -5.393 16.649 6.413 1.00 77.62 93 THR A N 1
ATOM 738 C CA . THR A 1 93 ? -6.371 15.679 6.934 1.00 77.62 93 THR A CA 1
ATOM 739 C C . THR A 1 93 ? -7.604 15.558 6.043 1.00 77.62 93 THR A C 1
ATOM 741 O O . THR A 1 93 ? -8.139 14.473 5.850 1.00 77.62 93 THR A O 1
ATOM 744 N N . SER A 1 94 ? -8.071 16.663 5.458 1.00 84.25 94 SER A N 1
ATOM 745 C CA . SER A 1 94 ? -9.270 16.651 4.615 1.00 84.25 94 SER A CA 1
ATOM 746 C C . SER A 1 94 ? -9.020 15.924 3.289 1.00 84.25 94 SER A C 1
ATOM 748 O O . SER A 1 94 ? -8.087 16.262 2.554 1.00 84.25 94 SER A O 1
ATOM 750 N N . GLY A 1 95 ? -9.878 14.956 2.955 1.00 87.50 95 GLY A N 1
ATOM 751 C CA . GLY A 1 95 ? -9.898 14.242 1.673 1.00 87.50 95 GLY A CA 1
ATOM 752 C C . GLY A 1 95 ? -8.788 13.206 1.463 1.00 87.50 95 GLY A C 1
ATOM 753 O O . GLY A 1 95 ? -8.629 12.733 0.338 1.00 87.50 95 GLY A O 1
ATOM 754 N N . THR A 1 96 ? -8.019 12.868 2.501 1.00 90.38 96 THR A N 1
ATOM 755 C CA . THR A 1 96 ? -6.995 11.810 2.447 1.00 90.38 96 THR A CA 1
ATOM 756 C C . THR A 1 96 ? -7.597 10.421 2.295 1.00 90.38 96 THR A C 1
ATOM 758 O O . THR A 1 96 ? -7.046 9.596 1.576 1.00 90.38 96 THR A O 1
ATOM 761 N N . ASP A 1 97 ? -8.765 10.170 2.885 1.00 92.94 97 ASP A N 1
ATOM 762 C CA . ASP A 1 97 ? -9.481 8.906 2.722 1.00 92.94 97 ASP A CA 1
ATOM 763 C C . ASP A 1 97 ? -9.924 8.677 1.272 1.00 92.94 97 ASP A C 1
ATOM 765 O O . ASP A 1 97 ? -9.694 7.608 0.717 1.00 92.94 97 ASP A O 1
ATOM 769 N N . ASN A 1 98 ? -10.478 9.700 0.619 1.00 93.50 98 ASN A N 1
ATOM 770 C CA . ASN A 1 98 ? -10.837 9.645 -0.798 1.00 93.50 98 ASN A CA 1
ATOM 771 C C . ASN A 1 98 ? -9.613 9.487 -1.714 1.00 93.50 98 ASN A C 1
ATOM 773 O O . ASN A 1 98 ? -9.704 8.815 -2.739 1.00 93.50 98 ASN A O 1
ATOM 777 N N . LEU A 1 99 ? -8.474 10.100 -1.369 1.00 92.50 99 LEU A N 1
ATOM 778 C CA . LEU A 1 99 ? -7.218 9.875 -2.091 1.00 92.50 99 LEU A CA 1
ATOM 779 C C . LEU A 1 99 ? -6.801 8.403 -1.994 1.00 92.50 99 LEU A C 1
ATOM 781 O O . LEU A 1 99 ? -6.597 7.770 -3.026 1.00 92.50 99 LEU A O 1
ATOM 785 N N . LEU A 1 100 ? -6.740 7.858 -0.776 1.00 95.38 100 LEU A N 1
ATOM 786 C CA . LEU A 1 100 ? -6.356 6.466 -0.539 1.00 95.38 100 LEU A CA 1
ATOM 787 C C . LEU A 1 100 ? -7.292 5.491 -1.256 1.00 95.38 100 LEU A C 1
ATOM 789 O O . LEU A 1 100 ? -6.810 4.605 -1.946 1.00 95.38 100 LEU A O 1
ATOM 793 N N . LEU A 1 101 ? -8.611 5.694 -1.181 1.00 95.69 101 LEU A N 1
ATOM 794 C CA . LEU A 1 101 ? -9.591 4.871 -1.903 1.00 95.69 101 LEU A CA 1
ATOM 795 C C . LEU A 1 101 ? -9.325 4.838 -3.411 1.00 95.69 101 LEU A C 1
ATOM 797 O O . LEU A 1 101 ? -9.320 3.770 -4.017 1.00 95.69 101 LEU A O 1
ATOM 801 N N . LYS A 1 102 ? -9.057 6.000 -4.013 1.00 95.31 102 LYS A N 1
ATOM 802 C CA . LYS A 1 102 ? -8.751 6.079 -5.444 1.00 95.31 102 LYS A CA 1
ATOM 803 C C . LYS A 1 102 ? -7.444 5.383 -5.796 1.00 95.31 102 LYS A C 1
ATOM 805 O O . LYS A 1 102 ? -7.402 4.720 -6.826 1.00 95.31 102 LYS A O 1
ATOM 810 N N . LEU A 1 103 ? -6.408 5.529 -4.970 1.00 96.25 103 LEU A N 1
ATOM 811 C CA . LEU A 1 103 ? -5.113 4.885 -5.195 1.00 96.25 103 LEU A CA 1
ATOM 812 C C . LEU A 1 103 ? -5.199 3.360 -5.044 1.00 96.25 103 LEU A C 1
ATOM 814 O O . LEU A 1 103 ? -4.627 2.645 -5.860 1.00 96.25 103 LEU A O 1
ATOM 818 N N . ILE A 1 104 ? -5.969 2.859 -4.071 1.00 96.94 104 ILE A N 1
ATOM 819 C CA . ILE A 1 104 ? -6.231 1.421 -3.890 1.00 96.94 104 ILE A CA 1
ATOM 820 C C . ILE A 1 104 ? -6.797 0.816 -5.180 1.00 96.94 104 ILE A C 1
ATOM 822 O O . ILE A 1 104 ? -6.233 -0.146 -5.705 1.00 96.94 104 ILE A O 1
ATOM 826 N N . ASP A 1 105 ? -7.879 1.398 -5.709 1.00 96.00 105 ASP A N 1
ATOM 827 C CA . ASP A 1 105 ? -8.541 0.909 -6.926 1.00 96.00 105 ASP A CA 1
ATOM 828 C C . ASP A 1 105 ? -7.660 1.066 -8.168 1.00 96.00 105 ASP A C 1
ATOM 830 O O . ASP A 1 105 ? -7.684 0.238 -9.080 1.00 96.00 105 ASP A O 1
ATOM 834 N N . TYR A 1 106 ? -6.918 2.167 -8.227 1.00 95.75 106 TYR A N 1
ATOM 835 C CA . TYR A 1 106 ? -6.033 2.479 -9.332 1.00 95.75 106 TYR A CA 1
ATOM 836 C C . TYR A 1 106 ? -4.887 1.454 -9.435 1.00 95.75 106 TYR A C 1
ATOM 838 O O . TYR A 1 106 ? -4.710 0.856 -10.498 1.00 95.75 106 TYR A O 1
ATOM 846 N N . HIS A 1 107 ? -4.191 1.164 -8.334 1.00 96.88 107 HIS A N 1
ATOM 847 C CA . HIS A 1 107 ? -3.100 0.192 -8.343 1.00 96.88 107 HIS A CA 1
ATOM 848 C C . HIS A 1 107 ? -3.571 -1.255 -8.501 1.00 96.88 107 HIS A C 1
ATOM 850 O O . HIS A 1 107 ? -2.864 -2.036 -9.125 1.00 96.88 107 HIS A O 1
ATOM 856 N N . LEU A 1 108 ? -4.774 -1.632 -8.041 1.00 97.19 108 LEU A N 1
ATOM 857 C CA . LEU A 1 108 ? -5.322 -2.958 -8.380 1.00 97.19 108 LEU A CA 1
ATOM 858 C C . LEU A 1 108 ? -5.429 -3.13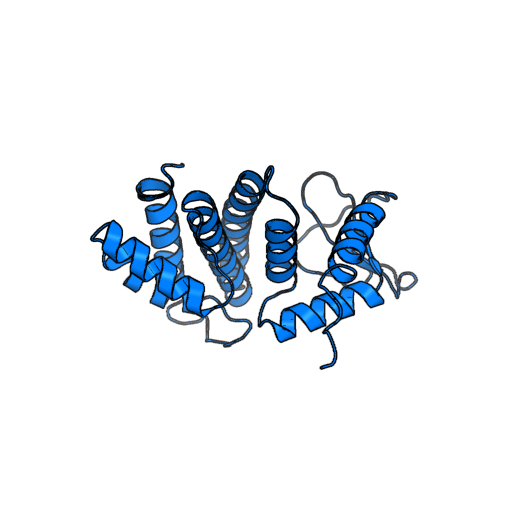9 -9.896 1.00 97.19 108 LEU A C 1
ATOM 860 O O . LEU A 1 108 ? -4.952 -4.134 -10.436 1.00 97.19 108 LEU A O 1
ATOM 864 N N . LYS A 1 109 ? -6.000 -2.146 -10.588 1.00 97.19 109 LYS A N 1
ATOM 865 C CA . LYS A 1 109 ? -6.187 -2.191 -12.046 1.00 97.19 109 LYS A CA 1
ATOM 866 C C . LYS A 1 109 ? -4.868 -2.206 -12.806 1.00 97.19 109 LYS A C 1
ATOM 868 O O . LYS A 1 109 ? -4.761 -2.861 -13.839 1.00 97.19 109 LYS A O 1
ATOM 873 N N . GLU A 1 110 ? -3.869 -1.465 -12.338 1.00 96.00 110 GLU A N 1
ATOM 874 C CA . GLU A 1 110 ? -2.564 -1.457 -13.002 1.00 96.00 110 GLU A CA 1
ATOM 875 C C . GLU A 1 110 ? -1.755 -2.713 -12.687 1.00 96.00 110 GLU A C 1
ATOM 877 O O . GLU A 1 110 ? -1.104 -3.225 -13.591 1.00 96.00 110 GLU A O 1
ATOM 882 N N . GLY A 1 111 ? -1.902 -3.289 -11.490 1.00 95.62 111 GLY A N 1
ATOM 883 C CA . GLY A 1 111 ? -1.389 -4.622 -11.168 1.00 95.62 111 GLY A CA 1
ATOM 884 C C . GLY A 1 111 ? -1.913 -5.678 -12.140 1.00 95.62 111 GLY A C 1
ATOM 885 O O . GLY A 1 111 ? -1.123 -6.350 -12.800 1.00 95.62 111 GLY A O 1
ATOM 886 N N . GLU A 1 112 ? -3.235 -5.735 -12.331 1.00 97.31 112 GLU A N 1
ATOM 887 C CA . GLU A 1 112 ? -3.889 -6.655 -13.279 1.00 97.31 112 GLU A CA 1
ATOM 888 C C . GLU A 1 112 ? -3.410 -6.447 -14.724 1.00 97.31 112 GLU A C 1
ATOM 890 O O . GLU A 1 112 ? -3.198 -7.393 -15.487 1.00 97.31 112 GLU A O 1
ATOM 895 N N . LYS A 1 113 ? -3.231 -5.187 -15.124 1.00 97.00 113 LYS A N 1
ATOM 896 C CA . LYS A 1 113 ? -2.787 -4.822 -16.470 1.00 97.00 113 LYS A CA 1
ATOM 897 C C . LYS A 1 113 ? -1.330 -5.196 -16.728 1.00 97.00 113 LYS A C 1
ATOM 899 O O . LYS A 1 113 ? -1.026 -5.654 -17.829 1.00 97.00 113 LYS A O 1
ATOM 904 N N . GLU A 1 114 ? -0.431 -4.965 -15.776 1.00 94.25 114 GLU A N 1
ATOM 905 C CA . GLU A 1 114 ? 0.978 -5.347 -15.903 1.00 94.25 114 GLU A CA 1
ATOM 906 C C . GLU A 1 114 ? 1.144 -6.869 -15.833 1.00 94.25 114 GLU A C 1
ATOM 908 O O . GLU A 1 114 ? 1.888 -7.442 -16.632 1.00 94.25 114 GLU A O 1
ATOM 913 N N . GLU A 1 115 ? 0.354 -7.545 -14.997 1.00 93.81 115 GLU A N 1
ATOM 914 C CA . GLU A 1 115 ? 0.284 -9.006 -14.962 1.00 93.81 115 GLU A CA 1
ATOM 915 C C . GLU A 1 115 ? -0.153 -9.575 -16.317 1.00 93.81 115 GLU A C 1
ATOM 917 O O . GLU A 1 115 ? 0.513 -10.456 -16.862 1.00 93.81 115 GLU A O 1
ATOM 922 N N . GLY A 1 116 ? -1.208 -9.019 -16.922 1.00 95.31 116 GLY A N 1
ATOM 923 C CA . GLY A 1 116 ? -1.689 -9.428 -18.244 1.00 95.31 116 GLY A CA 1
ATOM 924 C C . GLY A 1 116 ? -0.666 -9.242 -19.374 1.00 95.31 116 GLY A C 1
ATOM 925 O O . GLY A 1 116 ? -0.780 -9.883 -20.420 1.00 95.31 116 GLY A O 1
ATOM 926 N N . LYS A 1 117 ? 0.352 -8.394 -19.174 1.00 95.50 117 LYS A N 1
ATOM 927 C CA . LYS A 1 117 ? 1.491 -8.218 -20.094 1.00 95.50 117 LYS A CA 1
ATOM 928 C C . LYS A 1 117 ? 2.679 -9.132 -19.774 1.00 95.50 117 LYS A C 1
ATOM 930 O O . LYS A 1 117 ? 3.629 -9.162 -20.551 1.00 95.50 117 LYS A O 1
ATOM 935 N N . GLY A 1 118 ? 2.643 -9.855 -18.655 1.00 90.88 118 GLY A N 1
ATOM 936 C CA . GLY A 1 118 ? 3.756 -10.657 -18.144 1.00 90.88 118 GLY A CA 1
ATOM 937 C C . GLY A 1 118 ? 4.811 -9.859 -17.367 1.00 90.88 118 GLY A C 1
ATOM 938 O O . GLY A 1 118 ? 5.866 -10.406 -17.048 1.00 90.88 118 GLY A O 1
ATOM 939 N N . ASN A 1 119 ? 4.544 -8.592 -17.036 1.00 91.38 119 ASN A N 1
ATOM 940 C CA . ASN A 1 119 ? 5.447 -7.723 -16.275 1.00 91.38 119 ASN A CA 1
ATOM 941 C C . ASN A 1 119 ? 5.256 -7.956 -14.768 1.00 91.38 119 ASN A C 1
ATOM 943 O O . ASN A 1 119 ? 4.692 -7.133 -14.053 1.00 91.38 119 ASN A O 1
ATOM 947 N N . LEU A 1 120 ? 5.676 -9.127 -14.282 1.00 91.19 120 LEU A N 1
ATOM 948 C CA . LEU A 1 120 ? 5.344 -9.587 -12.926 1.00 91.19 120 LEU A CA 1
ATOM 949 C C . LEU A 1 120 ? 5.989 -8.756 -11.804 1.00 91.19 120 LEU A C 1
ATOM 951 O O . LEU A 1 120 ? 5.468 -8.735 -10.692 1.00 91.19 120 LEU A O 1
ATOM 955 N N . ILE A 1 121 ? 7.108 -8.075 -12.072 1.00 89.38 121 ILE A N 1
ATOM 956 C CA . ILE A 1 121 ? 7.740 -7.172 -11.098 1.00 89.38 121 ILE A CA 1
ATOM 957 C C . ILE A 1 121 ? 6.839 -5.955 -10.887 1.00 89.38 121 ILE A C 1
ATOM 959 O O . ILE A 1 121 ? 6.380 -5.720 -9.774 1.00 89.38 121 ILE A O 1
ATOM 963 N N . GLU A 1 122 ? 6.504 -5.247 -11.964 1.00 89.56 122 GLU A N 1
ATOM 964 C CA . GLU A 1 122 ? 5.632 -4.073 -11.933 1.00 89.56 122 GLU A CA 1
ATOM 965 C C . GLU A 1 122 ? 4.218 -4.417 -11.449 1.00 89.56 122 GLU A C 1
ATOM 967 O O . GLU A 1 122 ? 3.602 -3.634 -10.723 1.00 89.56 122 GLU A O 1
ATOM 972 N N . ALA A 1 123 ? 3.705 -5.598 -11.800 1.00 93.25 123 ALA A N 1
ATOM 973 C CA . ALA A 1 123 ? 2.437 -6.088 -11.274 1.00 93.25 123 ALA A CA 1
ATOM 974 C C . ALA A 1 123 ? 2.494 -6.272 -9.750 1.00 93.25 123 ALA A C 1
ATOM 976 O O . ALA A 1 123 ? 1.601 -5.819 -9.035 1.00 93.25 123 ALA A O 1
ATOM 977 N N . GLY A 1 124 ? 3.567 -6.894 -9.249 1.00 92.88 124 GLY A N 1
ATOM 978 C CA . GLY A 1 124 ? 3.790 -7.099 -7.820 1.00 92.88 124 GLY A CA 1
ATOM 979 C C . GLY A 1 124 ? 3.875 -5.793 -7.036 1.00 92.88 124 GLY A C 1
ATOM 980 O O . GLY A 1 124 ? 3.212 -5.670 -6.006 1.00 92.88 124 GLY A O 1
ATOM 981 N N . GLU A 1 125 ? 4.597 -4.797 -7.555 1.00 92.19 125 GLU A N 1
ATOM 982 C CA . GLU A 1 125 ? 4.662 -3.467 -6.935 1.00 92.19 125 GLU A CA 1
ATOM 983 C C . GLU A 1 125 ? 3.287 -2.809 -6.844 1.00 92.19 125 GLU A C 1
ATOM 985 O O . GLU A 1 125 ? 2.895 -2.330 -5.786 1.00 92.19 125 GLU A O 1
ATOM 990 N N . ASN A 1 126 ? 2.498 -2.846 -7.919 1.00 94.88 126 ASN A N 1
ATOM 991 C CA . ASN A 1 126 ? 1.147 -2.288 -7.902 1.00 94.88 126 ASN A CA 1
ATOM 992 C C . ASN A 1 126 ? 0.235 -3.010 -6.893 1.00 94.88 126 ASN A C 1
ATOM 994 O O . ASN A 1 126 ? -0.486 -2.373 -6.123 1.00 94.88 126 ASN A O 1
ATOM 998 N N . TYR A 1 127 ? 0.297 -4.340 -6.823 1.00 96.56 127 TYR A N 1
ATOM 999 C CA . TYR A 1 127 ? -0.443 -5.089 -5.807 1.00 96.56 127 TYR A CA 1
ATOM 1000 C C . TYR A 1 127 ? -0.006 -4.729 -4.380 1.00 96.56 127 TYR A C 1
ATOM 100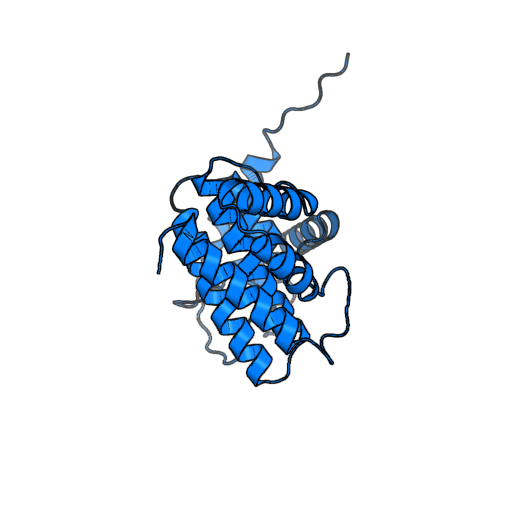2 O O . TYR A 1 127 ? -0.858 -4.561 -3.502 1.00 96.56 127 TYR A O 1
ATOM 1010 N N . TRP A 1 128 ? 1.297 -4.550 -4.153 1.00 94.69 128 TRP A N 1
ATOM 1011 C CA . TRP A 1 128 ? 1.827 -4.070 -2.880 1.00 94.69 128 TRP A CA 1
ATOM 1012 C C . TRP A 1 128 ? 1.325 -2.661 -2.536 1.00 94.69 128 TRP A C 1
ATOM 1014 O O . TRP A 1 128 ? 0.823 -2.463 -1.430 1.00 94.69 128 TRP A O 1
ATOM 1024 N N . LEU A 1 129 ? 1.388 -1.709 -3.471 1.00 94.81 129 LEU A N 1
ATOM 1025 C CA . LEU A 1 129 ? 0.915 -0.333 -3.276 1.00 94.81 129 LEU A CA 1
ATOM 1026 C C . LEU A 1 129 ? -0.567 -0.287 -2.908 1.00 94.81 129 LEU A C 1
ATOM 1028 O O . LEU A 1 129 ? -0.968 0.405 -1.971 1.00 94.81 129 LEU A O 1
ATOM 1032 N N . SER A 1 130 ? -1.393 -1.085 -3.585 1.00 97.69 130 SER A N 1
ATOM 1033 C CA . SER A 1 130 ? -2.810 -1.176 -3.241 1.00 97.69 130 SER A CA 1
ATOM 1034 C C . SER A 1 130 ? -3.032 -1.689 -1.811 1.00 97.69 130 SER A C 1
ATOM 1036 O O . SER A 1 130 ? -3.836 -1.130 -1.053 1.00 97.69 130 SER A O 1
ATOM 1038 N N . LEU A 1 131 ? -2.285 -2.718 -1.396 1.00 97.62 131 LEU A N 1
ATOM 1039 C CA . LEU A 1 131 ? -2.350 -3.231 -0.029 1.00 97.62 131 LEU A CA 1
ATOM 1040 C C . LEU A 1 131 ? -1.842 -2.201 0.989 1.00 97.62 131 LEU A C 1
ATOM 1042 O O . LEU A 1 131 ? -2.485 -1.992 2.021 1.00 97.62 131 LEU A O 1
ATOM 1046 N N . SER A 1 132 ? -0.720 -1.537 0.711 1.00 95.81 132 SER A N 1
ATOM 1047 C CA . SER A 1 132 ? -0.118 -0.560 1.616 1.00 95.81 132 SER A CA 1
ATOM 1048 C C . SER A 1 132 ? -1.067 0.620 1.851 1.00 95.81 132 SER A C 1
ATOM 1050 O O . SER A 1 132 ? -1.308 1.002 2.998 1.00 95.81 132 SER A O 1
ATOM 1052 N N . TYR A 1 133 ? -1.725 1.124 0.805 1.00 97.12 133 TYR A N 1
ATOM 1053 C CA . TYR A 1 133 ? -2.739 2.174 0.918 1.00 97.12 133 TYR A CA 1
ATOM 1054 C C . TYR A 1 133 ? -4.024 1.703 1.596 1.00 97.12 133 TYR A C 1
ATOM 1056 O O . TYR A 1 133 ? -4.627 2.468 2.351 1.00 97.12 133 TYR A O 1
ATOM 1064 N N . THR A 1 134 ? -4.407 0.437 1.417 1.00 98.12 134 THR A N 1
ATOM 1065 C CA . THR A 1 134 ? -5.508 -0.175 2.176 1.00 98.12 134 THR A CA 1
ATOM 1066 C C . THR A 1 134 ? -5.204 -0.168 3.676 1.00 98.12 134 THR A C 1
ATOM 1068 O O . THR A 1 134 ? -6.047 0.236 4.480 1.00 98.12 134 THR A O 1
ATOM 1071 N N . LEU A 1 135 ? -3.983 -0.539 4.068 1.00 97.56 135 LEU A N 1
ATOM 1072 C CA . LEU A 1 135 ? -3.542 -0.518 5.463 1.00 97.56 135 LEU A CA 1
ATOM 1073 C C . LEU A 1 135 ? -3.432 0.913 6.013 1.00 97.56 135 LEU A C 1
ATOM 1075 O O . LEU A 1 135 ? -3.892 1.163 7.127 1.00 97.56 135 LEU A O 1
ATOM 1079 N N . LYS A 1 136 ? -2.931 1.876 5.227 1.00 96.12 136 LYS A N 1
ATOM 1080 C CA . LYS A 1 136 ? -2.931 3.304 5.607 1.00 96.12 136 LYS A CA 1
ATOM 1081 C C . LYS A 1 136 ? -4.345 3.846 5.813 1.00 96.12 136 LYS A C 1
ATOM 1083 O O . LYS A 1 136 ? -4.568 4.621 6.738 1.00 96.12 136 LYS A O 1
ATOM 1088 N N . LEU A 1 137 ? -5.316 3.420 5.004 1.00 96.69 137 LEU A N 1
ATOM 1089 C CA . LEU A 1 137 ? -6.716 3.806 5.185 1.00 96.69 137 LEU A CA 1
ATOM 1090 C C . LEU A 1 137 ? -7.291 3.248 6.492 1.00 96.69 137 LEU A C 1
ATOM 1092 O O . LEU A 1 137 ? -7.995 3.969 7.196 1.00 96.69 137 LEU A O 1
ATOM 1096 N N . VAL A 1 138 ? -6.967 2.001 6.848 1.00 97.06 138 VAL A N 1
ATOM 1097 C CA . VAL A 1 138 ? -7.335 1.443 8.160 1.00 97.06 138 VAL A CA 1
ATOM 1098 C C . VAL A 1 138 ? -6.695 2.244 9.285 1.00 97.06 138 VAL A C 1
ATOM 1100 O O . VAL A 1 138 ? -7.406 2.669 10.190 1.00 97.06 138 VAL A O 1
ATOM 1103 N N . ALA A 1 139 ? -5.388 2.503 9.208 1.00 95.19 139 ALA A N 1
ATOM 1104 C CA . ALA A 1 139 ? -4.678 3.284 10.215 1.00 95.19 139 ALA A CA 1
ATOM 1105 C C . ALA A 1 139 ? -5.318 4.669 10.405 1.00 95.19 139 ALA A C 1
ATOM 1107 O O . ALA A 1 139 ? -5.632 5.055 11.528 1.00 95.19 139 ALA A O 1
ATOM 1108 N N . LEU A 1 140 ? -5.649 5.356 9.306 1.00 93.62 140 LEU A N 1
ATOM 1109 C CA . LEU A 1 140 ? -6.357 6.634 9.330 1.00 93.62 140 LEU A CA 1
ATOM 1110 C C . LEU A 1 140 ? -7.723 6.542 10.035 1.00 93.62 140 LEU A C 1
ATOM 1112 O O . LEU A 1 140 ? -8.069 7.426 10.817 1.00 93.62 140 LEU A O 1
ATOM 1116 N N . LYS A 1 141 ? -8.516 5.495 9.768 1.00 92.62 141 LYS A N 1
ATOM 1117 C CA . LYS A 1 141 ? -9.852 5.318 10.372 1.00 92.62 141 LYS A CA 1
ATOM 1118 C C . LYS A 1 141 ? -9.792 4.898 11.845 1.00 92.62 141 LYS A C 1
ATOM 1120 O O . LYS A 1 141 ? -10.702 5.237 12.595 1.00 92.62 141 LYS A O 1
ATOM 1125 N N . GLU A 1 142 ? -8.737 4.199 12.249 1.00 91.56 142 GLU A N 1
ATOM 1126 C CA . GLU A 1 142 ? -8.505 3.741 13.627 1.00 91.56 142 GLU A CA 1
ATOM 1127 C C . GLU A 1 142 ? -7.649 4.733 14.444 1.00 91.56 142 GLU A C 1
ATOM 1129 O O . GLU A 1 142 ? -7.353 4.476 15.609 1.00 91.56 142 GLU A O 1
ATOM 1134 N N . ASN A 1 143 ? -7.258 5.875 13.856 1.00 90.56 143 ASN A N 1
ATOM 1135 C CA . ASN A 1 143 ? -6.358 6.866 14.457 1.00 90.56 143 ASN A CA 1
ATOM 1136 C C . ASN A 1 143 ? -5.029 6.243 14.942 1.00 90.56 143 ASN A C 1
ATOM 1138 O O . ASN A 1 143 ? -4.569 6.484 16.060 1.00 90.56 143 ASN A O 1
ATOM 1142 N N . LEU A 1 144 ? -4.442 5.412 14.081 1.00 92.12 144 LEU A N 1
ATOM 1143 C CA . LEU A 1 144 ? -3.133 4.783 14.223 1.00 92.12 144 LEU A CA 1
ATOM 1144 C C . LEU A 1 144 ? -2.164 5.363 13.186 1.00 92.12 144 LEU A C 1
ATOM 1146 O O . LEU A 1 144 ? -2.578 5.903 12.160 1.00 92.12 144 LEU A O 1
ATOM 1150 N N . GLU A 1 145 ? -0.868 5.203 13.430 1.00 85.50 145 GLU A N 1
ATOM 1151 C CA . GLU A 1 145 ? 0.190 5.675 12.536 1.00 85.50 145 GLU A CA 1
ATOM 1152 C C . GLU A 1 145 ? 0.944 4.500 11.902 1.00 85.50 145 GLU A C 1
ATOM 1154 O O . GLU A 1 145 ? 1.217 3.496 12.560 1.00 85.50 145 GLU A O 1
ATOM 1159 N N . ILE A 1 146 ? 1.305 4.642 10.623 1.00 87.19 146 ILE A N 1
ATOM 1160 C CA . ILE A 1 146 ? 2.246 3.755 9.927 1.00 87.19 146 ILE A CA 1
ATOM 1161 C C . ILE A 1 146 ? 3.478 4.592 9.592 1.00 87.19 146 ILE A C 1
ATOM 1163 O O . ILE A 1 146 ? 3.487 5.318 8.601 1.00 87.19 146 ILE A O 1
ATOM 1167 N N . ASN A 1 147 ? 4.502 4.511 10.441 1.00 79.69 147 ASN A N 1
ATOM 1168 C CA . ASN A 1 147 ? 5.681 5.379 10.351 1.00 79.69 147 ASN A CA 1
ATOM 1169 C C . ASN A 1 147 ? 6.860 4.712 9.630 1.00 79.69 147 ASN A C 1
ATOM 1171 O O . ASN A 1 147 ? 7.764 5.383 9.135 1.00 79.69 147 ASN A O 1
ATOM 1175 N N . ASP A 1 148 ? 6.849 3.386 9.553 1.00 82.88 148 ASP A N 1
ATOM 1176 C CA . ASP A 1 148 ? 7.911 2.580 8.971 1.00 82.88 148 ASP A CA 1
ATOM 1177 C C . ASP A 1 148 ? 7.377 1.228 8.474 1.00 82.88 148 ASP A C 1
ATOM 1179 O O . ASP A 1 148 ? 6.194 0.905 8.601 1.00 82.88 148 ASP A O 1
ATOM 1183 N N . TYR A 1 149 ? 8.261 0.423 7.885 1.00 83.56 149 TYR A N 1
ATOM 1184 C CA . TYR A 1 149 ? 7.900 -0.905 7.395 1.00 83.56 149 TYR A CA 1
ATOM 1185 C C . TYR A 1 149 ? 7.380 -1.852 8.508 1.00 83.56 149 TYR A C 1
ATOM 1187 O O . TYR A 1 149 ? 6.327 -2.466 8.316 1.00 83.56 149 TYR A O 1
ATOM 1195 N N . PRO A 1 150 ? 8.025 -1.957 9.694 1.00 89.62 150 PRO A N 1
ATOM 1196 C CA . PRO A 1 150 ? 7.497 -2.735 10.825 1.00 89.62 150 PRO A CA 1
ATOM 1197 C C . PRO A 1 150 ? 6.091 -2.337 11.300 1.00 89.62 150 PRO A C 1
ATOM 1199 O O . PRO A 1 150 ? 5.359 -3.174 11.841 1.00 89.62 150 PRO A O 1
ATOM 1202 N N . SER A 1 151 ? 5.686 -1.083 11.093 1.00 92.62 151 SER A N 1
ATOM 1203 C CA . SER A 1 151 ? 4.350 -0.612 11.464 1.00 92.62 151 SER A CA 1
ATOM 1204 C C . SER A 1 151 ? 3.237 -1.354 10.710 1.00 92.62 151 SER A C 1
ATOM 1206 O O . SER A 1 151 ? 2.183 -1.608 11.292 1.00 92.62 151 SER A O 1
ATOM 1208 N N . TYR A 1 152 ? 3.466 -1.785 9.460 1.00 94.1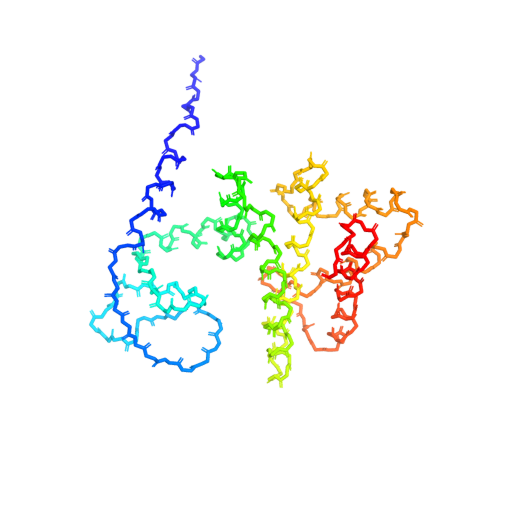9 152 TYR A N 1
ATOM 1209 C CA . TYR A 1 152 ? 2.486 -2.594 8.719 1.00 94.19 152 TYR A CA 1
ATOM 1210 C C . TYR A 1 152 ? 2.234 -3.947 9.392 1.00 94.19 152 TYR A C 1
ATOM 1212 O O . TYR A 1 152 ? 1.081 -4.344 9.561 1.00 94.19 152 TYR A O 1
ATOM 1220 N N . TYR A 1 153 ? 3.299 -4.625 9.829 1.00 94.56 153 TYR A N 1
ATOM 1221 C CA . TYR A 1 153 ? 3.198 -5.884 10.571 1.00 94.56 153 TYR A CA 1
ATOM 1222 C C . TYR A 1 153 ? 2.413 -5.705 11.868 1.00 94.56 153 TYR A C 1
ATOM 1224 O O . TYR A 1 153 ? 1.446 -6.427 12.108 1.00 94.56 153 TYR A O 1
ATOM 1232 N N . SER A 1 154 ? 2.790 -4.701 12.664 1.00 96.06 154 SER A N 1
ATOM 1233 C CA . SER A 1 154 ? 2.124 -4.389 13.936 1.00 96.06 154 SER A CA 1
ATOM 1234 C C . SER A 1 154 ? 0.627 -4.130 13.744 1.00 96.06 154 SER A C 1
ATOM 1236 O O . SER A 1 154 ? -0.200 -4.617 14.516 1.00 96.06 154 SER A O 1
ATOM 1238 N N . LEU A 1 155 ? 0.262 -3.399 12.684 1.00 97.31 155 LEU A N 1
ATOM 1239 C CA . LEU A 1 155 ? -1.134 -3.147 12.347 1.00 97.31 155 LEU A CA 1
ATOM 1240 C C . LEU A 1 155 ? -1.867 -4.444 11.992 1.00 97.31 155 LEU A C 1
ATOM 1242 O O . LEU A 1 155 ? -2.949 -4.689 12.516 1.00 97.31 155 LEU A O 1
ATOM 1246 N N . VAL A 1 156 ? -1.301 -5.295 11.134 1.00 97.62 156 VAL A N 1
ATOM 1247 C CA . VAL A 1 156 ? -1.953 -6.553 10.739 1.00 97.62 156 VAL A CA 1
ATOM 1248 C C . VAL A 1 156 ? -2.113 -7.508 11.923 1.00 97.62 156 VAL A C 1
ATOM 1250 O O . VAL A 1 156 ? -3.178 -8.110 12.067 1.00 97.62 156 VAL A O 1
ATOM 1253 N N . GLU A 1 157 ? -1.121 -7.614 12.809 1.00 97.12 157 GLU A N 1
ATOM 1254 C CA . GLU A 1 157 ? -1.240 -8.398 14.045 1.00 97.12 157 GLU A CA 1
ATOM 1255 C C . GLU A 1 157 ? -2.360 -7.868 14.946 1.00 97.12 157 GLU A C 1
ATOM 1257 O O . GLU A 1 157 ? -3.191 -8.644 15.430 1.00 97.12 157 GLU A O 1
ATOM 1262 N N . TYR A 1 158 ? -2.439 -6.545 15.113 1.00 96.88 158 TYR A N 1
ATOM 1263 C CA . TYR A 1 158 ? -3.530 -5.900 15.838 1.00 96.88 158 TYR A CA 1
ATOM 1264 C C . TYR A 1 158 ? -4.898 -6.224 15.219 1.00 96.88 158 TYR A C 1
ATOM 1266 O O . TYR A 1 158 ? -5.828 -6.606 15.935 1.00 96.88 158 TYR A O 1
ATOM 1274 N N . LEU A 1 159 ? -5.033 -6.124 13.892 1.00 96.94 159 LEU A N 1
ATOM 1275 C CA . LEU A 1 159 ? -6.284 -6.429 13.196 1.00 96.94 159 LEU A CA 1
ATOM 1276 C C . LEU A 1 159 ? -6.655 -7.909 13.326 1.00 96.94 159 LEU A C 1
ATOM 1278 O O . LEU A 1 159 ? -7.817 -8.208 13.601 1.00 96.94 159 LEU A O 1
ATOM 1282 N N . SER A 1 160 ? -5.686 -8.817 13.199 1.00 97.69 160 SER A N 1
ATOM 1283 C CA . SER A 1 160 ? -5.855 -10.260 13.413 1.00 97.69 160 SER A CA 1
ATOM 1284 C C . SER A 1 160 ? -6.367 -10.560 14.818 1.00 97.69 160 SER A C 1
ATOM 1286 O O . SER A 1 160 ? -7.368 -11.256 14.982 1.00 97.69 160 SER A O 1
ATOM 1288 N N . TYR A 1 161 ? -5.738 -9.983 15.845 1.00 97.19 161 TYR A N 1
ATOM 1289 C CA . TYR A 1 161 ? -6.184 -10.130 17.228 1.00 97.19 161 TYR A CA 1
ATOM 1290 C C . TYR A 1 161 ? -7.603 -9.582 17.433 1.00 97.19 161 TYR A C 1
ATOM 1292 O O . TYR A 1 161 ? -8.464 -10.258 17.998 1.00 97.19 161 TYR A O 1
ATOM 1300 N N . ARG A 1 162 ? -7.879 -8.372 16.940 1.00 95.44 162 ARG A N 1
ATOM 1301 C CA . ARG A 1 162 ? -9.175 -7.705 17.120 1.00 95.44 162 ARG A CA 1
ATOM 1302 C C . ARG A 1 162 ? -10.323 -8.442 16.430 1.00 95.44 162 ARG A C 1
ATOM 1304 O O . ARG A 1 162 ? -11.426 -8.488 16.964 1.00 95.44 162 ARG A O 1
ATOM 1311 N N . THR A 1 163 ? -10.073 -8.991 15.245 1.00 95.12 163 THR A N 1
ATOM 1312 C CA . THR A 1 163 ? -11.081 -9.705 14.441 1.00 95.12 163 THR A CA 1
ATOM 1313 C C . THR A 1 163 ? -11.141 -11.201 14.740 1.00 95.12 163 THR A C 1
ATOM 1315 O O . THR A 1 163 ? -12.056 -11.866 14.262 1.00 95.12 163 THR A O 1
ATOM 1318 N N . GLN A 1 164 ? -10.210 -11.718 15.553 1.00 96.75 164 GLN A N 1
ATOM 1319 C CA . GLN A 1 164 ? -10.016 -13.152 15.794 1.00 96.75 164 GLN A CA 1
ATOM 1320 C C . GLN A 1 164 ? -9.805 -13.935 14.485 1.00 96.75 164 GLN A C 1
ATOM 1322 O O . GLN A 1 164 ? -10.228 -15.084 14.361 1.00 96.75 164 GLN A O 1
ATOM 1327 N N . ASP A 1 165 ? -9.139 -13.307 13.511 1.00 97.06 165 ASP A N 1
ATOM 1328 C CA . ASP A 1 165 ? -8.869 -13.876 12.193 1.00 97.06 165 ASP A CA 1
ATOM 1329 C C . ASP A 1 165 ? -7.354 -13.981 11.933 1.00 97.06 165 ASP A C 1
ATOM 1331 O O . ASP A 1 165 ? -6.746 -13.056 11.382 1.00 97.06 165 ASP A O 1
ATOM 1335 N N . PRO A 1 166 ? -6.721 -15.121 12.282 1.00 96.62 166 PRO A N 1
ATOM 1336 C CA . PRO A 1 166 ? -5.292 -15.330 12.051 1.00 96.62 166 PRO A CA 1
ATOM 1337 C C . PRO A 1 166 ? -4.921 -15.381 10.563 1.00 96.62 166 PRO A C 1
ATOM 1339 O O . PRO A 1 166 ? -3.741 -15.277 10.223 1.00 96.62 166 PRO A O 1
ATOM 1342 N N . SER A 1 167 ? -5.897 -15.528 9.658 1.00 97.56 167 SER A N 1
ATOM 1343 C CA . SER A 1 167 ? -5.616 -15.557 8.224 1.00 97.56 167 SER A CA 1
ATOM 1344 C C . SER A 1 167 ? -5.128 -14.209 7.689 1.00 97.56 167 SER A C 1
ATOM 1346 O O . SER A 1 167 ? -4.417 -14.201 6.689 1.00 97.56 167 SER A O 1
ATOM 1348 N N . LEU A 1 168 ? -5.400 -13.093 8.381 1.00 98.00 168 LEU A N 1
ATOM 1349 C CA . LEU A 1 168 ? -4.861 -11.777 8.014 1.00 98.00 168 LEU A CA 1
ATOM 1350 C C . LEU A 1 168 ? -3.326 -11.751 8.053 1.00 98.00 168 LEU A C 1
ATOM 1352 O O . LEU A 1 168 ? -2.699 -11.192 7.156 1.00 98.00 168 LEU A O 1
ATOM 1356 N N . ILE A 1 169 ? -2.718 -12.400 9.052 1.00 97.50 169 ILE A N 1
ATOM 1357 C CA . ILE A 1 169 ? -1.255 -12.503 9.170 1.00 97.50 169 ILE A CA 1
ATOM 1358 C C . ILE A 1 169 ? -0.697 -13.368 8.036 1.00 97.50 169 ILE A C 1
ATOM 1360 O O . ILE A 1 169 ? 0.293 -13.003 7.404 1.00 97.50 169 ILE A O 1
ATOM 1364 N N . ILE A 1 170 ? -1.344 -14.505 7.759 1.00 97.31 170 ILE A N 1
ATOM 1365 C CA . ILE A 1 170 ? -0.928 -15.434 6.699 1.00 97.31 170 ILE A CA 1
ATOM 1366 C C . ILE A 1 170 ? -0.974 -14.745 5.336 1.00 97.31 170 ILE A C 1
ATOM 1368 O O . ILE A 1 170 ? -0.019 -14.848 4.561 1.00 97.31 170 ILE A O 1
ATOM 1372 N N . ASP A 1 171 ? -2.067 -14.040 5.048 1.00 98.25 171 ASP A N 1
ATOM 1373 C CA . ASP A 1 171 ? -2.211 -13.322 3.791 1.00 98.25 171 ASP A CA 1
ATOM 1374 C C . ASP A 1 171 ? -1.156 -12.218 3.680 1.00 98.25 171 ASP A C 1
ATOM 1376 O O . ASP A 1 171 ? -0.492 -12.120 2.652 1.00 98.25 171 ASP A O 1
ATOM 1380 N N . PHE A 1 172 ? -0.917 -11.452 4.750 1.00 97.25 172 PHE A N 1
ATOM 1381 C CA . PHE A 1 172 ? 0.061 -10.364 4.738 1.00 97.25 172 PHE A CA 1
ATOM 1382 C C . PHE A 1 172 ? 1.494 -10.852 4.496 1.00 97.25 172 PHE A C 1
ATOM 1384 O O . PHE A 1 172 ? 2.165 -10.330 3.611 1.00 97.25 172 PHE A O 1
ATOM 1391 N N . VAL A 1 173 ? 1.947 -11.892 5.206 1.00 94.25 173 VAL A N 1
ATOM 1392 C CA . VAL A 1 173 ? 3.306 -12.458 5.056 1.00 94.25 173 VAL A CA 1
ATOM 1393 C C . VAL A 1 173 ? 3.560 -12.981 3.635 1.00 94.25 173 VAL A C 1
ATOM 1395 O O . VAL A 1 173 ? 4.696 -13.003 3.155 1.00 94.25 173 VAL A O 1
ATOM 1398 N N . ASN A 1 174 ? 2.521 -13.442 2.938 1.00 94.12 174 ASN A N 1
ATOM 1399 C CA . ASN A 1 174 ? 2.647 -13.842 1.539 1.00 94.12 174 ASN A CA 1
ATOM 1400 C C . ASN A 1 174 ? 2.569 -12.646 0.590 1.00 94.12 174 ASN A C 1
ATOM 1402 O O . ASN A 1 174 ? 3.368 -12.567 -0.342 1.00 94.12 174 ASN A O 1
ATOM 1406 N N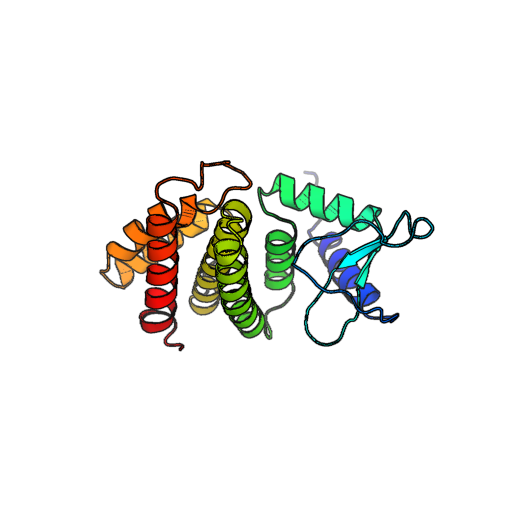 . ALA A 1 175 ? 1.660 -11.717 0.859 1.00 94.81 175 ALA A N 1
ATOM 1407 C CA . ALA A 1 175 ? 1.453 -10.505 0.089 1.00 94.81 175 ALA A CA 1
ATOM 1408 C C . ALA A 1 175 ? 2.684 -9.590 0.054 1.00 94.81 175 ALA A C 1
ATOM 1410 O O . ALA A 1 175 ? 3.079 -9.141 -1.018 1.00 94.81 175 ALA A O 1
ATOM 1411 N N . GLU A 1 176 ? 3.345 -9.362 1.192 1.00 91.75 176 GLU A N 1
ATOM 1412 C CA . GLU A 1 176 ? 4.516 -8.473 1.278 1.00 91.75 176 GLU A CA 1
ATOM 1413 C C . GLU A 1 176 ? 5.692 -8.918 0.393 1.00 91.75 176 GLU A C 1
ATOM 1415 O O . GLU A 1 176 ? 6.586 -8.136 0.078 1.00 91.75 176 GLU A O 1
ATOM 1420 N N . LYS A 1 177 ? 5.704 -10.181 -0.052 1.00 90.44 177 LYS A N 1
ATOM 1421 C CA . LYS A 1 177 ? 6.734 -10.704 -0.955 1.00 90.44 177 LYS A CA 1
ATOM 1422 C C . LYS A 1 177 ? 6.587 -10.182 -2.386 1.00 90.44 177 LYS A C 1
ATOM 1424 O O . LYS A 1 177 ? 7.501 -10.399 -3.184 1.00 90.44 177 LYS A O 1
ATOM 1429 N N . LEU A 1 178 ? 5.464 -9.541 -2.716 1.00 90.81 178 LEU A N 1
ATOM 1430 C CA . LEU A 1 178 ? 5.258 -8.857 -3.995 1.00 90.81 178 LEU A CA 1
ATOM 1431 C C . LEU A 1 178 ? 6.010 -7.529 -4.077 1.00 90.81 178 LEU A C 1
ATOM 1433 O O . LEU A 1 178 ? 6.370 -7.135 -5.178 1.00 90.81 178 LEU A O 1
ATOM 1437 N N . HIS A 1 179 ? 6.326 -6.913 -2.935 1.00 87.06 179 HIS A N 1
ATOM 1438 C CA . HIS A 1 179 ? 7.209 -5.754 -2.866 1.00 87.06 179 HIS A CA 1
ATOM 1439 C C . HIS A 1 179 ? 8.638 -6.193 -3.238 1.00 87.06 179 HIS A C 1
ATOM 1441 O O . HIS A 1 179 ? 9.312 -6.915 -2.491 1.00 87.06 179 HIS A O 1
ATOM 1447 N N . GLY A 1 180 ? 9.057 -5.840 -4.447 1.00 64.81 180 GLY A N 1
ATOM 1448 C CA . GLY A 1 180 ? 10.276 -6.262 -5.130 1.00 64.81 180 GLY A CA 1
ATOM 1449 C C . GLY A 1 180 ? 11.385 -5.208 -5.186 1.00 64.81 180 GLY A C 1
ATOM 1450 O O . GLY A 1 180 ? 12.532 -5.586 -5.419 1.00 64.81 180 GLY A O 1
ATOM 1451 N N . GLU A 1 181 ? 11.105 -3.931 -4.923 1.00 57.94 181 GLU A N 1
ATOM 1452 C CA . GLU A 1 181 ? 12.076 -2.848 -5.126 1.00 57.94 181 GLU A CA 1
ATOM 1453 C C . GLU A 1 181 ? 13.277 -2.923 -4.163 1.00 57.94 181 GLU A C 1
ATOM 1455 O O . GLU A 1 181 ? 14.429 -2.785 -4.579 1.00 57.94 181 GLU A O 1
ATOM 1460 N N . TYR A 1 182 ? 13.047 -3.242 -2.884 1.00 48.62 182 TYR A N 1
ATOM 1461 C CA . TYR A 1 182 ? 14.121 -3.295 -1.871 1.00 48.62 182 TYR A CA 1
ATOM 1462 C C . TYR A 1 182 ? 14.624 -4.704 -1.552 1.00 48.62 182 TYR A C 1
ATOM 1464 O O . TYR A 1 182 ? 15.721 -4.884 -1.014 1.00 48.62 182 TYR A O 1
ATOM 1472 N N . HIS A 1 183 ? 13.845 -5.714 -1.923 1.00 54.25 183 HIS A N 1
ATOM 1473 C CA . HIS A 1 183 ? 14.224 -7.115 -1.853 1.00 54.25 183 HIS A CA 1
ATOM 1474 C C . HIS A 1 183 ? 13.784 -7.779 -3.156 1.00 54.25 183 HIS A C 1
ATOM 1476 O O . HIS A 1 183 ? 12.699 -8.360 -3.171 1.00 54.25 183 HIS A O 1
ATOM 1482 N N . PRO A 1 184 ? 14.590 -7.709 -4.236 1.00 58.09 184 PRO A N 1
ATOM 1483 C CA . PRO A 1 184 ? 14.240 -8.325 -5.508 1.00 58.09 184 PRO A CA 1
ATOM 1484 C C . PRO A 1 184 ? 14.091 -9.829 -5.306 1.00 58.09 184 PRO A C 1
ATOM 1486 O O . PRO A 1 184 ? 15.060 -10.588 -5.234 1.00 58.09 184 PRO A O 1
ATOM 1489 N N . ARG A 1 185 ? 12.841 -10.255 -5.144 1.00 67.56 185 ARG A N 1
ATOM 1490 C CA . ARG A 1 185 ? 12.451 -11.653 -5.068 1.00 67.56 185 ARG A CA 1
ATOM 1491 C C . ARG A 1 185 ? 12.004 -12.063 -6.460 1.00 67.56 185 ARG A C 1
ATOM 1493 O O . ARG A 1 185 ? 11.285 -11.304 -7.110 1.00 67.56 185 ARG A O 1
ATOM 1500 N N . PRO A 1 186 ? 12.369 -13.266 -6.922 1.00 68.44 186 PRO A N 1
ATOM 1501 C CA . PRO A 1 186 ? 11.791 -13.802 -8.137 1.00 68.44 186 PRO A CA 1
ATOM 1502 C C . PRO A 1 186 ? 10.262 -13.772 -8.018 1.00 68.44 186 PRO A C 1
ATOM 1504 O O . PRO A 1 186 ? 9.684 -14.389 -7.114 1.00 68.44 186 PRO A O 1
ATOM 1507 N N . GLN A 1 187 ? 9.624 -13.039 -8.927 1.00 77.38 187 GLN A N 1
ATOM 1508 C CA . GLN A 1 187 ? 8.176 -13.065 -9.136 1.00 77.38 187 GLN A CA 1
ATOM 1509 C C . GLN A 1 187 ? 7.784 -14.191 -10.105 1.00 77.38 187 GLN A C 1
ATOM 1511 O O . GLN A 1 187 ? 6.728 -14.142 -10.703 1.00 77.38 187 GLN A O 1
ATOM 1516 N N . GLY A 1 188 ? 8.650 -15.189 -10.314 1.00 75.00 188 GLY A N 1
ATOM 1517 C CA . GLY A 1 188 ? 8.352 -16.359 -11.140 1.00 75.00 188 GLY A CA 1
ATOM 1518 C C . GLY A 1 188 ? 7.379 -17.303 -10.431 1.00 75.00 188 GLY A C 1
ATOM 1519 O O . GLY A 1 188 ? 6.212 -16.987 -10.214 1.00 75.00 188 GLY A O 1
ATOM 1520 N N . GLU A 1 189 ? 7.858 -18.481 -10.034 1.00 78.75 189 GLU A N 1
ATOM 1521 C CA . GLU A 1 189 ? 7.016 -19.457 -9.339 1.00 78.75 189 GLU A CA 1
ATOM 1522 C C . GLU A 1 189 ? 6.459 -18.892 -8.018 1.00 78.75 189 GLU A C 1
ATOM 1524 O O . GLU A 1 189 ? 7.193 -18.432 -7.136 1.00 78.75 189 GLU A O 1
ATOM 1529 N N . GLY A 1 190 ? 5.131 -18.929 -7.888 1.00 87.38 190 GLY A N 1
ATOM 1530 C CA . GLY A 1 190 ? 4.408 -18.479 -6.700 1.00 87.38 190 GLY A CA 1
ATOM 1531 C C . GLY A 1 190 ? 3.901 -17.037 -6.737 1.00 87.38 190 GLY A C 1
ATOM 1532 O O . GLY A 1 190 ? 3.342 -16.605 -5.731 1.00 87.38 190 GLY A O 1
ATOM 1533 N N . PHE A 1 191 ? 4.047 -16.301 -7.847 1.00 92.50 191 PHE A N 1
ATOM 1534 C CA . PHE A 1 191 ? 3.409 -14.985 -8.005 1.00 92.50 191 PHE A CA 1
ATOM 1535 C C . PHE A 1 191 ? 1.897 -15.057 -7.804 1.00 92.50 191 PHE A C 1
ATOM 1537 O O . PHE A 1 191 ? 1.376 -14.349 -6.949 1.00 92.50 191 PHE A O 1
ATOM 1544 N N . ASP A 1 192 ? 1.231 -15.984 -8.497 1.00 94.56 192 ASP A N 1
ATOM 1545 C CA . ASP A 1 192 ? -0.218 -16.194 -8.396 1.00 94.56 192 ASP A CA 1
ATOM 1546 C C . ASP A 1 192 ? -0.672 -16.386 -6.946 1.00 94.56 192 ASP A C 1
ATOM 1548 O O . ASP A 1 192 ? -1.629 -15.768 -6.499 1.00 94.56 192 ASP A O 1
ATOM 1552 N N . ILE A 1 193 ? 0.079 -17.177 -6.174 1.00 94.56 193 ILE A N 1
ATOM 1553 C CA . ILE A 1 193 ? -0.207 -17.426 -4.757 1.00 94.56 193 ILE A CA 1
ATOM 1554 C C . ILE A 1 193 ? -0.132 -16.117 -3.961 1.00 94.56 193 ILE A C 1
ATOM 1556 O O . ILE A 1 193 ? -1.019 -15.814 -3.166 1.00 94.56 193 ILE A O 1
ATOM 1560 N N . ARG A 1 194 ? 0.925 -15.321 -4.160 1.00 95.06 194 ARG A N 1
ATOM 1561 C CA . ARG A 1 194 ? 1.101 -14.047 -3.445 1.00 95.06 194 ARG A CA 1
ATOM 1562 C C . ARG A 1 194 ? 0.039 -13.024 -3.858 1.00 95.06 194 ARG A C 1
ATOM 1564 O O . ARG A 1 194 ? -0.487 -12.333 -2.989 1.00 95.06 194 ARG A O 1
ATOM 1571 N N . ARG A 1 195 ? -0.295 -12.957 -5.152 1.00 96.12 195 ARG A N 1
ATOM 1572 C CA . ARG A 1 195 ? -1.372 -12.123 -5.706 1.00 96.12 195 ARG A CA 1
ATOM 1573 C C . ARG A 1 195 ? -2.705 -12.481 -5.060 1.00 96.12 195 ARG A C 1
ATOM 1575 O O . ARG A 1 195 ? -3.395 -11.598 -4.559 1.00 96.12 195 ARG A O 1
ATOM 1582 N N . ASP A 1 196 ? -3.037 -13.767 -5.003 1.00 97.56 196 ASP A N 1
ATOM 1583 C CA . ASP A 1 196 ? -4.291 -14.238 -4.415 1.00 97.56 196 ASP A CA 1
ATOM 1584 C C . ASP A 1 196 ? -4.380 -13.866 -2.926 1.00 97.56 196 ASP A C 1
ATOM 1586 O O . ASP A 1 196 ? -5.437 -13.434 -2.461 1.00 97.56 196 ASP A O 1
ATOM 1590 N N . HIS A 1 197 ? -3.264 -13.938 -2.190 1.00 98.19 197 HIS A N 1
ATOM 1591 C CA . HIS A 1 197 ? -3.189 -13.470 -0.803 1.00 98.19 197 HIS A CA 1
ATOM 1592 C C . HIS A 1 197 ? -3.345 -11.945 -0.668 1.00 98.19 197 HIS A C 1
ATOM 1594 O O . HIS A 1 197 ? -4.074 -11.507 0.222 1.00 98.19 197 HIS A O 1
ATOM 1600 N N . VAL A 1 198 ? -2.743 -11.126 -1.545 1.00 97.56 198 VAL A N 1
ATOM 1601 C CA . VAL A 1 198 ? -2.995 -9.666 -1.566 1.00 97.56 198 VAL A CA 1
ATOM 1602 C C . VAL A 1 198 ? -4.475 -9.377 -1.773 1.00 97.56 198 VAL A C 1
ATOM 1604 O O . VAL A 1 198 ? -5.072 -8.634 -0.992 1.00 97.56 198 VAL A O 1
ATOM 1607 N N . ILE A 1 199 ? -5.078 -9.974 -2.804 1.00 97.81 199 ILE A N 1
ATOM 1608 C CA . ILE A 1 199 ? -6.480 -9.736 -3.160 1.00 97.81 199 ILE A CA 1
ATOM 1609 C C . ILE A 1 199 ? -7.394 -10.179 -2.013 1.00 97.81 199 ILE A C 1
ATOM 1611 O O . ILE A 1 199 ? -8.311 -9.449 -1.627 1.00 97.81 199 ILE A O 1
ATOM 1615 N N . ALA A 1 200 ? -7.130 -11.347 -1.421 1.00 97.94 200 ALA A N 1
ATOM 1616 C CA . ALA A 1 200 ? -7.877 -11.840 -0.271 1.00 97.94 200 ALA A CA 1
ATOM 1617 C C . ALA A 1 200 ? -7.762 -10.903 0.939 1.00 97.94 200 ALA A C 1
ATOM 1619 O O . ALA A 1 200 ? -8.785 -10.610 1.565 1.00 97.94 200 ALA A O 1
ATOM 1620 N N . LEU A 1 201 ? -6.561 -10.406 1.245 1.00 98.31 201 LEU A N 1
ATOM 1621 C CA . LEU A 1 201 ? -6.331 -9.501 2.368 1.00 98.31 201 LEU A CA 1
ATOM 1622 C C . LEU A 1 201 ? -7.043 -8.163 2.176 1.00 98.31 201 LEU A C 1
ATOM 1624 O O . LEU A 1 201 ? -7.783 -7.736 3.063 1.00 98.31 201 LEU A O 1
ATOM 1628 N N . ILE A 1 202 ? -6.873 -7.530 1.010 1.00 98.00 202 ILE A N 1
ATOM 1629 C CA . ILE A 1 202 ? -7.543 -6.266 0.679 1.00 98.00 202 ILE A CA 1
ATOM 1630 C C . ILE A 1 202 ? -9.054 -6.440 0.800 1.00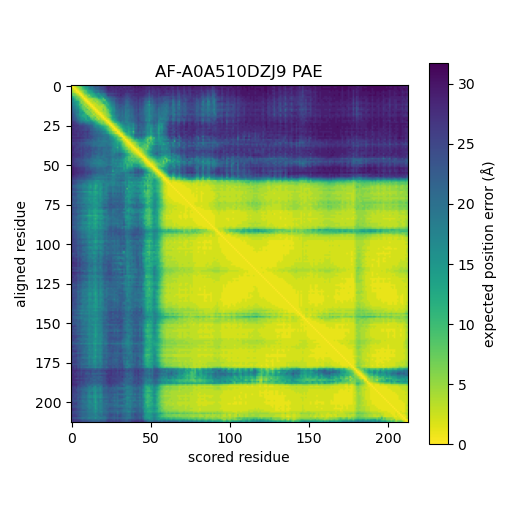 98.00 202 ILE A C 1
ATOM 1632 O O . ILE A 1 202 ? -9.710 -5.646 1.473 1.00 98.00 202 ILE A O 1
ATOM 1636 N N . ARG A 1 203 ? -9.609 -7.511 0.222 1.00 96.94 203 ARG A N 1
ATOM 1637 C CA . ARG A 1 203 ? -11.043 -7.799 0.295 1.00 96.94 203 ARG A CA 1
ATOM 1638 C C . ARG A 1 203 ? -11.523 -7.953 1.740 1.00 96.94 203 ARG A C 1
ATOM 1640 O O . ARG A 1 203 ? -12.479 -7.288 2.128 1.00 96.94 203 ARG A O 1
ATOM 1647 N N . LYS A 1 204 ? -10.849 -8.771 2.559 1.00 96.50 204 LYS A N 1
ATOM 1648 C CA . LYS A 1 204 ? -11.201 -8.954 3.981 1.00 96.50 204 LYS A CA 1
ATOM 1649 C C . LYS A 1 204 ? -11.170 -7.632 4.743 1.00 96.50 204 LYS A C 1
ATOM 1651 O O . LYS A 1 204 ? -12.076 -7.367 5.530 1.00 96.50 204 LYS A O 1
ATOM 1656 N N . ILE A 1 205 ? -10.158 -6.798 4.505 1.00 97.00 205 ILE A N 1
ATOM 1657 C CA . ILE A 1 205 ? -10.053 -5.485 5.143 1.00 97.00 205 ILE A CA 1
ATOM 1658 C C . ILE A 1 205 ? -11.201 -4.573 4.688 1.00 97.00 205 ILE A C 1
ATOM 1660 O O . ILE A 1 205 ? -11.891 -3.998 5.532 1.00 97.00 205 ILE A O 1
ATOM 1664 N N . LYS A 1 206 ? -11.447 -4.456 3.379 1.00 94.88 206 LYS A N 1
ATOM 1665 C CA . LYS A 1 206 ? -12.526 -3.620 2.834 1.00 94.88 206 LYS A CA 1
ATOM 1666 C C . LYS A 1 206 ? -13.893 -4.036 3.382 1.00 94.88 206 LYS A C 1
ATOM 1668 O O . LYS A 1 206 ? -14.606 -3.195 3.924 1.00 94.88 206 LYS A O 1
ATOM 1673 N N . GLU A 1 207 ? -14.221 -5.323 3.322 1.00 93.50 207 GLU A N 1
ATOM 1674 C CA . GLU A 1 207 ? -15.541 -5.846 3.688 1.00 93.50 207 GLU A CA 1
ATOM 1675 C C . GLU A 1 207 ? -15.768 -5.861 5.207 1.00 93.50 207 GLU A C 1
ATOM 1677 O O . GLU A 1 207 ? -16.794 -5.379 5.691 1.00 93.50 207 GLU A O 1
ATOM 1682 N N . ASN A 1 208 ? -14.809 -6.386 5.975 1.00 91.62 208 ASN A N 1
ATOM 1683 C CA . ASN A 1 208 ? -15.036 -6.714 7.386 1.00 91.62 208 ASN A CA 1
ATOM 1684 C C . ASN A 1 208 ? -14.565 -5.618 8.346 1.00 91.62 208 ASN A C 1
ATOM 1686 O O . ASN A 1 208 ? -15.098 -5.502 9.451 1.00 91.62 208 ASN A O 1
ATOM 1690 N N . ILE A 1 209 ? -13.571 -4.821 7.943 1.00 91.50 209 ILE A N 1
ATOM 1691 C CA . ILE A 1 209 ? -12.945 -3.809 8.803 1.00 91.50 209 ILE A CA 1
ATOM 1692 C C . ILE A 1 209 ? -13.430 -2.415 8.418 1.00 91.50 209 ILE A C 1
ATOM 1694 O O . ILE A 1 209 ? -14.003 -1.711 9.247 1.00 91.50 209 ILE A O 1
ATOM 1698 N N . LEU A 1 210 ? -13.250 -2.034 7.154 1.00 91.56 210 LEU A N 1
ATOM 1699 C CA . LEU A 1 210 ? -13.634 -0.716 6.651 1.00 91.56 210 LEU A CA 1
ATOM 1700 C C . LEU A 1 210 ? -15.125 -0.624 6.298 1.00 91.56 210 LEU A C 1
ATOM 1702 O O . LEU A 1 210 ? -15.671 0.477 6.279 1.00 91.56 210 LEU A O 1
ATOM 1706 N N . LYS A 1 211 ? -15.786 -1.766 6.061 1.00 90.69 211 LYS A N 1
ATOM 1707 C CA . LYS A 1 211 ? -17.198 -1.880 5.651 1.00 90.69 211 LYS A CA 1
ATOM 1708 C C . LYS A 1 211 ? -17.512 -1.076 4.384 1.00 90.69 211 LYS A C 1
ATOM 1710 O O . LYS A 1 211 ? -18.529 -0.387 4.304 1.00 90.69 211 LYS A O 1
ATOM 1715 N N . ILE A 1 212 ? -16.623 -1.172 3.403 1.00 83.25 212 ILE A N 1
ATOM 1716 C CA . ILE A 1 212 ? -16.725 -0.536 2.086 1.00 83.25 212 ILE A CA 1
ATOM 1717 C C . ILE A 1 212 ? -16.705 -1.599 0.984 1.00 83.25 212 ILE A C 1
ATOM 1719 O O . ILE A 1 212 ? -16.120 -2.667 1.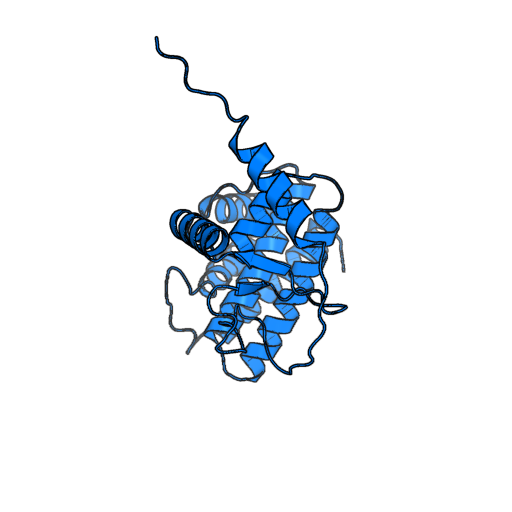167 1.00 83.25 212 ILE A O 1
ATOM 1723 N N . GLN A 1 213 ? -17.361 -1.299 -0.142 1.00 61.16 213 GLN A N 1
ATOM 1724 C CA . GLN A 1 213 ? -17.403 -2.163 -1.330 1.00 61.16 213 GLN A CA 1
ATOM 1725 C C . GLN A 1 213 ? -16.144 -1.985 -2.185 1.00 61.16 213 GLN A C 1
ATOM 1727 O O . GLN A 1 213 ? -15.642 -0.844 -2.306 1.00 61.16 213 GLN A O 1
#

pLDDT: mean 75.45, std 24.95, range [27.89, 98.31]

Secondary structure (DSSP, 8-state):
--PPPPTTTHHHHHHHHHHHTTS-----------S-PPPSSTT-TTEEEE--SSS---EEEEHHHHHHHHHHHHHTT--HHHHHHHHHHHH--TTHHHHHHHHHHHHHHHHHHHHHTT-HHHHHHHHHHHHHHHHHHHHHHHT----SHHHHHHHHHHHHHHHT-THHHHHHHHHGGG--SSS----STTHHHHHHHHHHHHHHIIIIII---